Protein AF-A0A1E3P4N2-F1 (afdb_monomer_lite)

Radius of gyration: 19.54 Å; chains: 1; bounding box: 66×40×42 Å

Sequence (218 aa):
MSQTSSYTSDNARYEAYQFSDPFATASFVCCNKKLNKVCRPNCDHYPKVTSKEDVSFLFDANQAASIGFEPCEHCDPCNPNSQLDLPLIKITIESINYSIGFTNDANELKRRAFSVPSINTNNGHYDRQLTRNESEHIKLVELACRHIAAAAALSISKQSEESAQGGKKKRRGGVLGFKELASKSKLSPWHFHRVFKSVTGLTPKSYGDQCWKFIKDH

InterPro domains:
  IPR004026 Ada DNA repair, metal-binding [PF02805] (13-77)
  IPR009057 Homedomain-like superfamily [SSF46689] (177-207)
  IPR035451 Ada-like domain superfamily [G3DSA:3.40.10.10] (3-78)
  IPR035451 Ada-like domain superfamily [SSF57884] (6-78)

Foldseek 3Di:
DDDPPPPPDLVSLLVLLLLLQLLCLQAKWKQQQVVLAIAGSNDPPDDRDPDSVRIDIDRAPVVSVVVPRHYDPPQRSNDPVSRFPPVLLVVLLVVLCVVLVNDPPPVVLVVVVPDDDDDDDDDDDDPDDDDPVLVLLLVLLVSLSSQLLSQLRVQVVVVVVPPPDDDDDDPPQSGDDLCVSCVSSVHGSVVNQVSNCVRRVDGSRVSSNSSNVSSVVD

Secondary structure (DSSP, 8-state):
-----S--SHHHHHHHHHTT-GGGGGT-EEEETTTTEEE-TT--SSPPP--GGGEEEES-HHHHHHTTPEEPTTT-TT-GGGS--HHHHHHHHHHHHHHT---S-HHHHHHHTT-S------------PPPHHHHHHHHHHHHHHHHHHHHHHHHHHHHHHGGG---S---TT----HHHHHHHTTS-HHHHHHHHHHHHSS-HHHHHHHHHHHHHT-

Structure (mmCIF, N/CA/C/O backbone):
data_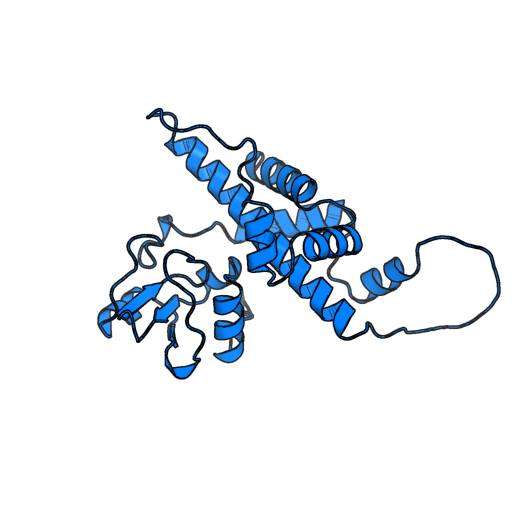AF-A0A1E3P4N2-F1
#
_entry.id   AF-A0A1E3P4N2-F1
#
loop_
_atom_site.group_PDB
_atom_site.id
_atom_site.type_symbol
_atom_site.label_atom_id
_atom_site.label_alt_id
_atom_site.label_comp_id
_atom_site.label_asym_id
_atom_site.label_entity_id
_atom_site.label_seq_id
_atom_site.pdbx_PDB_ins_code
_atom_site.Cartn_x
_atom_site.Cartn_y
_atom_site.Cartn_z
_atom_site.occupancy
_atom_site.B_iso_or_equiv
_atom_site.auth_seq_id
_atom_site.auth_comp_id
_atom_site.auth_asym_id
_atom_site.auth_atom_id
_atom_site.pdbx_PDB_model_num
ATOM 1 N N . MET A 1 1 ? -2.857 -24.873 3.276 1.00 27.66 1 MET A N 1
ATOM 2 C CA . MET A 1 1 ? -1.466 -25.232 3.614 1.00 27.66 1 MET A CA 1
ATOM 3 C C . MET A 1 1 ? -0.703 -23.957 3.943 1.00 27.66 1 MET A C 1
ATOM 5 O O . MET A 1 1 ? -0.526 -23.116 3.078 1.00 27.66 1 MET A O 1
ATOM 9 N N . SER A 1 2 ? -0.423 -23.796 5.237 1.00 32.22 2 SER A N 1
ATOM 10 C CA . SER A 1 2 ? 0.506 -22.883 5.922 1.00 32.22 2 SER A CA 1
ATOM 11 C C . SER A 1 2 ? 0.820 -21.525 5.274 1.00 32.22 2 SER A C 1
ATOM 13 O O . SER A 1 2 ? 1.879 -21.339 4.681 1.00 32.22 2 SER A O 1
ATOM 15 N N . GLN A 1 3 ? -0.058 -20.537 5.479 1.00 38.03 3 GLN A N 1
ATOM 16 C CA . GLN A 1 3 ? 0.327 -19.129 5.365 1.00 38.03 3 GLN A CA 1
ATOM 17 C C . GLN A 1 3 ? 1.220 -18.782 6.562 1.00 38.03 3 GLN A C 1
ATOM 19 O O . GLN A 1 3 ? 0.734 -18.516 7.659 1.00 38.03 3 GLN A O 1
ATOM 24 N N . THR A 1 4 ? 2.538 -18.804 6.386 1.00 39.12 4 THR A N 1
ATOM 25 C CA . THR A 1 4 ? 3.451 -18.156 7.332 1.00 39.12 4 THR A CA 1
ATOM 26 C C . THR A 1 4 ? 3.255 -16.645 7.203 1.00 39.12 4 THR A C 1
ATOM 28 O O . THR A 1 4 ? 3.910 -15.999 6.387 1.00 39.12 4 THR A O 1
ATOM 31 N N . SER A 1 5 ? 2.291 -16.083 7.938 1.00 57.38 5 SER A N 1
ATOM 32 C CA . SER A 1 5 ? 2.082 -14.633 7.980 1.00 57.38 5 SER A CA 1
ATOM 33 C C . SER A 1 5 ? 3.370 -13.972 8.473 1.00 57.38 5 SER A C 1
ATOM 35 O O . SER A 1 5 ? 3.842 -14.284 9.562 1.00 57.38 5 SER A O 1
ATOM 37 N N . SER A 1 6 ? 3.958 -13.061 7.692 1.00 74.00 6 SER A N 1
ATOM 38 C CA . SER A 1 6 ? 5.166 -12.309 8.079 1.00 74.00 6 SER A CA 1
ATOM 39 C C . SER A 1 6 ? 4.941 -11.374 9.283 1.00 74.00 6 SER A C 1
ATOM 41 O O . SER A 1 6 ? 5.875 -10.724 9.744 1.00 74.00 6 SER A O 1
ATOM 43 N N . TYR A 1 7 ? 3.714 -11.314 9.812 1.00 85.19 7 TYR A N 1
ATOM 44 C CA . TYR A 1 7 ? 3.272 -10.397 10.863 1.00 85.19 7 TYR A CA 1
ATOM 45 C C . TYR A 1 7 ? 2.965 -11.133 12.182 1.00 85.19 7 TYR A C 1
ATOM 47 O O . TYR A 1 7 ? 1.914 -10.942 12.803 1.00 85.19 7 TYR A O 1
ATOM 55 N N . THR A 1 8 ? 3.883 -12.003 12.614 1.00 84.69 8 THR A N 1
ATOM 56 C CA . THR A 1 8 ? 3.744 -12.816 13.840 1.00 84.69 8 THR A CA 1
ATOM 57 C C . THR A 1 8 ? 3.943 -12.031 15.136 1.00 84.69 8 THR A C 1
ATOM 59 O O . THR A 1 8 ? 3.418 -12.435 16.169 1.00 84.69 8 THR A O 1
ATOM 62 N N . SER A 1 9 ? 4.676 -10.914 15.098 1.00 89.56 9 SER A N 1
ATOM 63 C CA . SER A 1 9 ? 4.947 -10.064 16.265 1.00 89.56 9 SER A CA 1
ATOM 64 C C . SER A 1 9 ? 4.288 -8.694 16.144 1.00 89.56 9 SER A C 1
ATOM 66 O O . SER A 1 9 ? 4.141 -8.159 15.044 1.00 89.56 9 SER A O 1
ATOM 68 N N . ASP A 1 10 ? 3.980 -8.069 17.281 1.00 89.06 10 ASP A N 1
ATOM 69 C CA . ASP A 1 10 ? 3.448 -6.702 17.306 1.00 89.06 10 ASP A CA 1
ATOM 70 C C . ASP A 1 10 ? 4.421 -5.680 16.720 1.00 89.06 10 ASP A C 1
ATOM 72 O O . ASP A 1 10 ? 3.989 -4.695 16.130 1.00 89.06 10 ASP A O 1
ATOM 76 N N . ASN A 1 11 ? 5.734 -5.924 16.796 1.00 89.12 11 ASN A N 1
ATOM 77 C CA . ASN A 1 11 ? 6.705 -5.061 16.131 1.00 89.12 11 ASN A CA 1
ATOM 78 C C . ASN A 1 11 ? 6.586 -5.141 14.600 1.00 89.12 11 ASN A C 1
ATOM 80 O O . ASN A 1 11 ? 6.585 -4.103 13.945 1.00 89.12 11 ASN A O 1
ATOM 84 N N . ALA A 1 12 ? 6.428 -6.347 14.042 1.00 87.75 12 ALA A N 1
ATOM 85 C CA . ALA A 1 12 ? 6.215 -6.534 12.605 1.00 87.75 12 ALA A CA 1
ATOM 86 C C . ALA A 1 12 ? 4.872 -5.940 12.143 1.00 87.75 12 ALA A C 1
ATOM 88 O O . ALA A 1 12 ? 4.803 -5.301 11.094 1.00 87.75 12 ALA A O 1
ATOM 89 N N . ARG A 1 13 ? 3.809 -6.089 12.947 1.00 92.00 13 ARG A N 1
ATOM 90 C CA . ARG A 1 13 ? 2.500 -5.463 12.683 1.00 92.00 13 ARG A CA 1
ATOM 91 C C . ARG A 1 13 ? 2.580 -3.944 12.734 1.00 92.00 13 ARG A C 1
ATOM 93 O O . ARG A 1 13 ? 2.051 -3.273 11.853 1.00 92.00 13 ARG A O 1
ATOM 100 N N . TYR A 1 14 ? 3.284 -3.404 13.724 1.00 93.19 14 TYR A N 1
ATOM 101 C CA . TYR A 1 14 ? 3.506 -1.971 13.862 1.00 93.19 14 TYR A CA 1
ATOM 102 C C . TYR A 1 14 ? 4.279 -1.398 12.680 1.00 93.19 14 TYR A C 1
ATOM 104 O O . TYR A 1 14 ? 3.899 -0.361 12.143 1.00 93.19 14 TYR A O 1
ATOM 112 N N . GLU A 1 15 ? 5.331 -2.080 12.233 1.00 90.69 15 GLU A N 1
ATOM 113 C CA . GLU A 1 15 ? 6.073 -1.679 11.044 1.00 90.69 15 GLU A CA 1
ATOM 114 C C . GLU A 1 15 ? 5.172 -1.685 9.802 1.00 90.69 15 GLU A C 1
ATOM 116 O O . GLU A 1 15 ? 5.042 -0.658 9.137 1.00 90.69 15 GLU A O 1
ATOM 121 N N . ALA A 1 16 ? 4.461 -2.784 9.548 1.00 91.00 16 ALA A N 1
ATOM 122 C CA . ALA A 1 16 ? 3.538 -2.896 8.422 1.00 91.00 16 ALA A CA 1
ATOM 123 C C . ALA A 1 16 ? 2.427 -1.829 8.451 1.00 91.00 16 ALA A C 1
ATOM 125 O O . ALA A 1 16 ? 2.121 -1.224 7.423 1.00 91.00 16 ALA A O 1
ATOM 126 N N . TYR A 1 17 ? 1.876 -1.535 9.633 1.00 93.62 17 TYR A N 1
ATOM 127 C CA . TYR A 1 17 ? 0.921 -0.447 9.856 1.00 93.62 17 TYR A CA 1
ATOM 128 C C . TYR A 1 17 ? 1.512 0.924 9.509 1.00 93.62 17 TYR A C 1
ATOM 130 O O . TYR A 1 17 ? 0.865 1.717 8.824 1.00 93.62 17 TYR A O 1
ATOM 138 N N . GLN A 1 18 ? 2.747 1.195 9.937 1.00 92.62 18 GLN A N 1
ATOM 139 C CA . GLN A 1 18 ? 3.427 2.466 9.679 1.00 92.62 18 GLN A CA 1
ATOM 140 C C . GLN A 1 18 ? 3.832 2.667 8.218 1.00 92.62 18 GLN A C 1
ATOM 142 O O . GLN A 1 18 ? 4.113 3.791 7.805 1.00 92.62 18 GLN A O 1
ATOM 147 N N . PHE A 1 19 ? 3.905 1.587 7.450 1.00 90.19 19 PHE A N 1
ATOM 148 C CA . PHE A 1 19 ? 4.197 1.593 6.019 1.00 90.19 19 PHE A CA 1
ATOM 149 C C . PHE A 1 19 ? 2.944 1.383 5.150 1.00 90.19 19 PHE A C 1
ATOM 151 O O . PHE A 1 19 ? 3.043 1.292 3.922 1.00 90.19 19 PHE A O 1
ATOM 158 N N . SER A 1 20 ? 1.764 1.321 5.778 1.00 92.31 20 SER A N 1
ATOM 159 C CA . SER A 1 20 ? 0.474 1.049 5.138 1.00 92.31 20 SER A CA 1
ATOM 160 C C . SER A 1 20 ? 0.489 -0.198 4.242 1.00 92.31 20 SER A C 1
ATOM 162 O O . SER A 1 20 ? -0.155 -0.204 3.197 1.00 92.31 20 SER A O 1
ATOM 164 N N . ASP A 1 21 ? 1.230 -1.245 4.621 1.00 91.88 21 ASP A N 1
ATOM 165 C CA . ASP A 1 21 ? 1.469 -2.422 3.775 1.00 91.88 21 ASP A CA 1
ATOM 166 C C . ASP A 1 21 ? 0.143 -3.060 3.300 1.00 91.88 21 ASP A C 1
ATOM 168 O O . ASP A 1 21 ? -0.638 -3.540 4.130 1.00 91.88 21 ASP A O 1
ATOM 172 N N . PRO A 1 22 ? -0.133 -3.105 1.981 1.00 90.69 22 PRO A N 1
ATOM 173 C CA . PRO A 1 22 ? -1.360 -3.697 1.457 1.00 90.69 22 PRO A CA 1
ATOM 174 C C . PRO A 1 22 ? -1.528 -5.173 1.827 1.00 90.69 22 PRO A C 1
ATOM 176 O O . PRO A 1 22 ? -2.656 -5.634 1.992 1.00 90.69 22 PRO A O 1
ATOM 179 N N . PHE A 1 23 ? -0.433 -5.919 2.004 1.00 90.75 23 PHE A N 1
ATOM 180 C CA . PHE A 1 23 ? -0.495 -7.357 2.298 1.00 90.75 23 PHE A CA 1
ATOM 181 C C . PHE A 1 23 ? -0.880 -7.639 3.753 1.00 90.75 23 PHE A C 1
ATOM 183 O O . PHE A 1 23 ? -1.441 -8.690 4.059 1.00 90.75 23 PHE A O 1
ATOM 190 N N . ALA A 1 24 ? -0.665 -6.673 4.648 1.00 91.12 24 ALA A N 1
ATOM 191 C CA . ALA A 1 24 ? -1.063 -6.784 6.045 1.00 91.12 24 ALA A CA 1
ATOM 192 C C . ALA A 1 24 ? -2.589 -6.795 6.231 1.00 91.12 24 ALA A C 1
ATOM 194 O O . ALA A 1 24 ? -3.077 -7.283 7.249 1.00 91.12 24 ALA A O 1
ATOM 195 N N . THR A 1 25 ? -3.351 -6.310 5.243 1.00 88.94 25 THR A N 1
ATOM 196 C CA . THR A 1 25 ? -4.819 -6.202 5.313 1.00 88.94 25 THR A CA 1
ATOM 197 C C . THR A 1 25 ? -5.551 -7.526 5.476 1.00 88.94 25 THR A C 1
ATOM 199 O O . THR A 1 25 ? -6.639 -7.530 6.037 1.00 88.94 25 THR A O 1
ATOM 202 N N . ALA A 1 26 ? -4.951 -8.635 5.040 1.00 85.50 26 ALA A N 1
ATOM 203 C CA . ALA A 1 26 ? -5.503 -9.972 5.242 1.00 85.50 26 ALA A CA 1
ATOM 204 C C . ALA A 1 26 ? -5.041 -10.631 6.553 1.00 85.50 26 ALA A C 1
ATOM 206 O O . ALA A 1 26 ? -5.460 -11.742 6.854 1.00 85.50 26 ALA A O 1
ATOM 207 N N . SER A 1 27 ? -4.125 -10.000 7.296 1.00 90.06 27 SER A N 1
ATOM 208 C CA . SER A 1 27 ? -3.492 -10.605 8.474 1.00 90.06 27 SER A CA 1
ATOM 209 C C . SER A 1 27 ? -3.974 -10.023 9.798 1.00 90.06 27 SER A C 1
ATOM 211 O O . SER A 1 27 ? -4.038 -10.760 10.777 1.00 90.06 27 SER A O 1
ATOM 213 N N . PHE A 1 28 ? -4.248 -8.719 9.869 1.00 94.25 28 PHE A N 1
ATOM 214 C CA . PHE A 1 28 ? -4.681 -8.066 11.106 1.00 94.25 28 PHE A CA 1
ATOM 215 C C . PHE A 1 28 ? -5.366 -6.719 10.836 1.00 94.25 28 PHE A C 1
ATOM 217 O O . PHE A 1 28 ? -5.278 -6.160 9.742 1.00 94.25 28 PHE A O 1
ATOM 224 N N . VAL A 1 29 ? -5.998 -6.171 11.871 1.00 96.06 29 VAL A N 1
ATOM 225 C CA . VAL A 1 29 ? -6.557 -4.817 11.942 1.00 96.06 29 VAL A CA 1
ATOM 226 C C . VAL A 1 29 ? -5.832 -3.984 12.998 1.00 96.06 29 VAL A C 1
ATOM 228 O O . VAL A 1 29 ? -5.243 -4.517 13.940 1.00 96.06 29 VAL A O 1
ATOM 231 N N . CYS A 1 30 ? -5.871 -2.664 12.838 1.00 96.69 30 CYS A N 1
ATOM 232 C CA . CYS A 1 30 ? -5.214 -1.701 13.715 1.00 96.69 30 CYS A CA 1
ATOM 233 C C . CYS A 1 30 ? -6.252 -0.905 14.503 1.00 96.69 30 CYS A C 1
ATOM 235 O O . CYS A 1 30 ? -7.087 -0.219 13.912 1.00 96.69 30 CYS A O 1
ATOM 237 N N . CYS A 1 31 ? -6.151 -0.933 15.825 1.00 97.50 31 CYS A N 1
ATOM 238 C CA . CYS A 1 31 ? -7.015 -0.200 16.735 1.00 97.50 31 CYS A CA 1
ATOM 239 C C . CYS A 1 31 ? -6.278 1.034 17.262 1.00 97.50 31 CYS A C 1
ATOM 241 O O . CYS A 1 31 ? -5.283 0.917 17.976 1.00 97.50 31 CYS A O 1
ATOM 243 N N . ASN A 1 32 ? -6.753 2.222 16.901 1.00 96.88 32 ASN A N 1
ATOM 244 C CA . ASN A 1 32 ? -6.251 3.494 17.407 1.00 96.88 32 ASN A CA 1
ATOM 245 C C . ASN A 1 32 ? -6.973 3.834 18.716 1.00 96.88 32 ASN A C 1
ATOM 247 O O . ASN A 1 32 ? -8.159 4.164 18.697 1.00 96.88 32 ASN A O 1
ATOM 251 N N . LYS A 1 33 ? -6.249 3.794 19.840 1.00 96.56 33 LYS A N 1
ATOM 252 C CA . LYS A 1 33 ? -6.809 4.034 21.181 1.00 96.56 33 LYS A CA 1
ATOM 253 C C . LYS A 1 33 ? -7.255 5.479 21.396 1.00 96.56 33 LYS A C 1
ATOM 255 O O . LYS A 1 33 ? -8.206 5.715 22.128 1.00 96.56 33 LYS A O 1
ATOM 260 N N . LYS A 1 34 ? -6.607 6.442 20.736 1.00 95.50 34 LYS A N 1
ATOM 261 C CA . LYS A 1 34 ? -6.921 7.873 20.874 1.00 95.50 34 LYS A CA 1
ATOM 262 C C . LYS A 1 34 ? -8.189 8.273 20.132 1.00 95.50 34 LYS A C 1
ATOM 264 O O . LYS A 1 34 ? -8.953 9.086 20.630 1.00 95.50 34 LYS A O 1
ATOM 269 N N . LEU A 1 35 ? -8.392 7.720 18.938 1.00 95.00 35 LEU A N 1
ATOM 270 C CA . LEU A 1 35 ? -9.585 7.989 18.127 1.00 95.00 35 LEU A CA 1
ATOM 271 C C . LEU A 1 35 ? -10.721 6.997 18.390 1.00 95.00 35 LEU A C 1
ATOM 273 O O . LEU A 1 35 ? -11.802 7.167 17.839 1.00 95.00 35 LEU A O 1
ATOM 277 N N . ASN A 1 36 ? -10.464 5.953 19.179 1.00 96.56 36 ASN A N 1
ATOM 278 C CA . ASN A 1 36 ? -11.354 4.814 19.363 1.00 96.56 36 ASN A CA 1
ATOM 279 C C . ASN A 1 36 ? -11.836 4.199 18.031 1.00 96.56 36 ASN A C 1
ATOM 281 O O . ASN A 1 36 ? -13.002 3.850 17.870 1.00 96.56 36 ASN A O 1
ATOM 285 N N . LYS A 1 37 ? -10.932 4.083 17.047 1.00 97.19 37 LYS A N 1
ATOM 286 C CA . LYS A 1 37 ? -11.240 3.549 15.709 1.00 97.19 37 LYS A CA 1
ATOM 287 C C . LYS A 1 37 ? -10.479 2.263 15.423 1.00 97.19 37 LYS A C 1
ATOM 289 O O . LYS A 1 37 ? -9.276 2.202 15.672 1.00 97.19 37 LYS A O 1
ATOM 294 N N . VAL A 1 38 ? -11.141 1.287 14.805 1.00 97.50 38 VAL A N 1
ATOM 295 C CA . VAL A 1 38 ? -10.484 0.134 14.168 1.00 97.50 38 VAL A CA 1
ATOM 296 C C . VAL A 1 38 ? -10.418 0.338 12.655 1.00 97.50 38 VAL A C 1
ATOM 298 O O . VAL A 1 38 ? -11.389 0.741 12.017 1.00 97.50 38 VAL A O 1
ATOM 301 N N . CYS A 1 39 ? -9.241 0.113 12.076 1.00 95.88 39 CYS A N 1
ATOM 302 C CA . CYS A 1 39 ? -8.947 0.323 10.660 1.00 95.88 39 CYS A CA 1
ATOM 303 C C . CYS A 1 39 ? -8.161 -0.851 10.081 1.00 95.88 39 CYS A C 1
ATOM 305 O O . CYS A 1 39 ? -7.445 -1.554 10.793 1.00 95.88 39 CYS A O 1
ATOM 307 N N . ARG A 1 40 ? -8.190 -0.994 8.755 1.00 94.44 40 ARG A N 1
ATOM 308 C CA . ARG A 1 40 ? -7.210 -1.830 8.056 1.00 94.44 40 ARG A CA 1
ATOM 309 C C . ARG A 1 40 ? -5.805 -1.211 8.110 1.00 94.44 40 ARG A C 1
ATOM 311 O O . ARG A 1 40 ? -5.687 0.019 8.113 1.00 94.44 40 ARG A O 1
ATOM 318 N N . PRO A 1 41 ? -4.732 -2.020 8.070 1.00 92.56 41 PRO A N 1
ATOM 319 C CA . PRO A 1 41 ? -3.354 -1.530 8.120 1.00 92.56 41 PRO A CA 1
ATOM 320 C C . PRO A 1 41 ? -2.990 -0.563 6.992 1.00 92.56 41 PRO A C 1
ATOM 322 O O . PRO A 1 41 ? -2.219 0.363 7.224 1.00 92.56 41 PRO A O 1
ATOM 325 N N . ASN A 1 42 ? -3.576 -0.720 5.802 1.00 91.38 42 ASN A N 1
ATOM 326 C CA . ASN A 1 42 ? -3.344 0.154 4.649 1.00 91.38 42 ASN A CA 1
ATOM 327 C C . ASN A 1 42 ? -4.275 1.382 4.582 1.00 91.38 42 ASN A C 1
ATOM 329 O O . ASN A 1 42 ? -4.210 2.133 3.613 1.00 91.38 42 ASN A O 1
ATOM 333 N N . CYS A 1 43 ? -5.156 1.581 5.570 1.00 91.81 43 CYS A N 1
ATOM 334 C CA . CYS A 1 43 ? -6.044 2.739 5.613 1.00 91.81 43 CYS A CA 1
ATOM 335 C C . CYS A 1 43 ? -5.246 4.011 5.925 1.00 91.81 43 CYS A C 1
ATOM 337 O O . CYS A 1 43 ? -4.535 4.061 6.933 1.00 91.81 43 CYS A O 1
ATOM 339 N N . ASP A 1 44 ? -5.420 5.034 5.088 1.00 89.88 44 ASP A N 1
ATOM 340 C CA . ASP A 1 44 ? -4.771 6.344 5.219 1.00 89.88 44 ASP A CA 1
ATOM 341 C C . ASP A 1 44 ? -5.785 7.469 5.528 1.00 89.88 44 ASP A C 1
ATOM 343 O O . ASP A 1 44 ? -5.472 8.650 5.402 1.00 89.88 44 ASP A O 1
ATOM 347 N N . HIS A 1 45 ? -7.017 7.118 5.927 1.00 92.31 45 HIS A N 1
ATOM 348 C CA . HIS A 1 45 ? -8.063 8.094 6.259 1.00 92.31 45 HIS A CA 1
ATOM 349 C C . HIS A 1 45 ? -7.757 8.867 7.548 1.00 92.31 45 HIS A C 1
ATOM 351 O O . HIS A 1 45 ? -7.981 10.074 7.623 1.00 92.31 45 HIS A O 1
ATOM 357 N N . TYR A 1 46 ? -7.216 8.171 8.550 1.00 90.94 46 TYR A N 1
ATOM 358 C CA . TYR A 1 46 ? -6.757 8.769 9.799 1.00 90.94 46 TYR A CA 1
ATOM 359 C C . TYR A 1 46 ? -5.224 8.779 9.860 1.00 90.94 46 TYR A C 1
ATOM 361 O O . TYR A 1 46 ? -4.589 7.855 9.339 1.00 90.94 46 TYR A O 1
ATOM 369 N N . PRO A 1 47 ? -4.612 9.769 10.537 1.00 91.19 47 PRO A N 1
ATOM 370 C CA . PRO A 1 47 ? -3.172 9.785 10.761 1.00 91.19 47 PRO A CA 1
ATOM 371 C C . PRO A 1 47 ? -2.687 8.509 11.453 1.00 91.19 47 PRO A C 1
ATOM 373 O O . PRO A 1 47 ? -3.334 7.997 12.374 1.00 91.19 47 PRO A O 1
ATOM 376 N N . LYS A 1 48 ? -1.518 8.013 11.035 1.00 91.00 48 LYS A N 1
ATOM 377 C CA . LYS A 1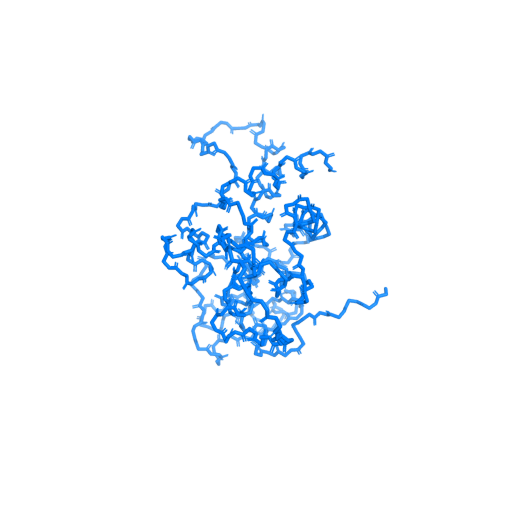 48 ? -0.888 6.872 11.697 1.00 91.00 48 LYS A CA 1
ATOM 378 C C . LYS A 1 48 ? -0.435 7.253 13.102 1.00 91.00 48 LYS A C 1
ATOM 380 O O . LYS A 1 48 ? 0.160 8.308 13.320 1.00 91.00 48 LYS A O 1
ATOM 385 N N . VAL A 1 49 ? -0.697 6.365 14.050 1.00 93.88 49 VAL A N 1
ATOM 386 C CA . VAL A 1 49 ? -0.267 6.509 15.437 1.00 93.88 49 VAL A CA 1
ATOM 387 C C . VAL A 1 49 ? 1.242 6.271 15.518 1.00 93.88 49 VAL A C 1
ATOM 389 O O . VAL A 1 49 ? 1.739 5.239 15.074 1.00 93.88 49 VAL A O 1
ATOM 392 N N . TH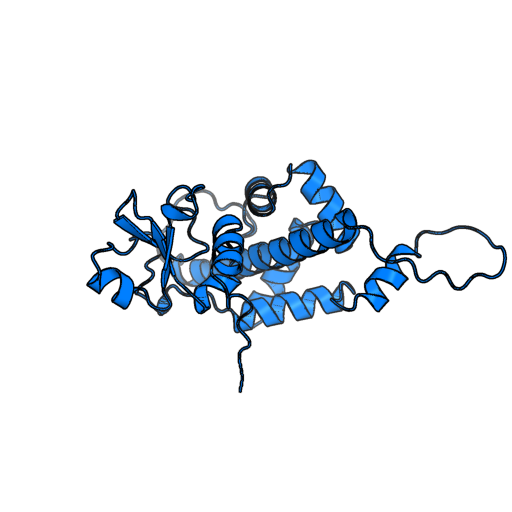R A 1 50 ? 1.981 7.228 16.080 1.00 92.31 50 THR A N 1
ATOM 393 C CA . THR A 1 50 ? 3.448 7.164 16.237 1.00 92.31 50 THR A CA 1
ATOM 394 C C . THR A 1 50 ? 3.902 6.531 17.552 1.00 92.31 50 THR A C 1
ATOM 396 O O . THR A 1 50 ? 5.045 6.087 17.649 1.00 92.31 50 THR A O 1
ATOM 399 N N . SER A 1 51 ? 3.030 6.485 18.560 1.00 93.81 51 SER A N 1
ATOM 400 C CA . SER A 1 51 ? 3.286 5.791 19.821 1.00 93.81 51 SER A CA 1
ATOM 401 C C . SER A 1 51 ? 2.798 4.348 19.732 1.00 93.81 51 SER A C 1
ATOM 403 O O . SER A 1 51 ? 1.629 4.101 19.439 1.00 93.81 51 SER A O 1
ATOM 405 N N . LYS A 1 52 ? 3.677 3.383 20.018 1.00 93.94 52 LYS A N 1
ATOM 406 C CA . LYS A 1 52 ? 3.311 1.956 20.027 1.00 93.94 52 LYS A CA 1
ATOM 407 C C . LYS A 1 52 ? 2.249 1.630 21.077 1.00 93.94 52 LYS A C 1
ATOM 409 O O . LYS A 1 52 ? 1.463 0.718 20.873 1.00 93.94 52 LYS A O 1
ATOM 414 N N . GLU A 1 53 ? 2.208 2.376 22.176 1.00 95.19 53 GLU A N 1
ATOM 415 C CA . GLU A 1 53 ? 1.266 2.149 23.278 1.00 95.19 53 GLU A CA 1
ATOM 416 C C . GLU A 1 53 ? -0.162 2.574 22.923 1.00 95.19 53 GLU A C 1
ATOM 418 O O . GLU A 1 53 ? -1.123 2.016 23.451 1.00 95.19 53 GLU A O 1
ATOM 423 N N . ASP A 1 54 ? -0.307 3.516 21.990 1.00 96.44 54 ASP A N 1
ATOM 424 C CA . ASP A 1 54 ? -1.587 4.079 21.549 1.00 96.44 54 ASP A CA 1
ATOM 425 C C . ASP A 1 54 ? -2.239 3.280 20.404 1.00 96.44 54 ASP A C 1
ATOM 427 O O . ASP A 1 54 ? -3.309 3.651 19.910 1.00 96.44 54 ASP A O 1
ATOM 431 N N . VAL A 1 55 ? -1.607 2.188 19.966 1.00 96.88 55 VAL A N 1
ATOM 432 C CA . VAL A 1 55 ? -2.125 1.288 18.933 1.00 96.88 55 VAL A CA 1
ATOM 433 C C . VAL A 1 55 ? -2.116 -0.154 19.430 1.00 96.88 55 VAL A C 1
ATOM 435 O O . VAL A 1 55 ? -1.183 -0.595 20.091 1.00 96.88 55 VAL A O 1
ATOM 438 N N . SER A 1 56 ? -3.173 -0.899 19.128 1.00 96.00 56 SER A N 1
ATOM 439 C CA . SER A 1 56 ? -3.220 -2.351 19.320 1.00 96.00 56 SER A CA 1
ATOM 440 C C . SER A 1 56 ? -3.577 -3.049 18.014 1.00 96.00 56 SER A C 1
ATOM 442 O O . SER A 1 56 ? -4.182 -2.453 17.121 1.00 96.00 56 SER A O 1
ATOM 444 N N . PHE A 1 57 ? -3.178 -4.313 17.889 1.00 96.69 57 PHE A N 1
ATOM 445 C CA . PHE A 1 57 ? -3.442 -5.123 16.705 1.00 96.69 57 PHE A CA 1
ATOM 446 C C . PHE A 1 57 ? -4.301 -6.323 17.079 1.00 96.69 57 PHE A C 1
ATOM 448 O O . PHE A 1 57 ? -4.007 -7.020 18.047 1.00 96.69 57 PHE A O 1
ATOM 455 N N . LEU A 1 58 ? -5.353 -6.556 16.302 1.00 95.50 58 LEU A N 1
ATOM 456 C CA . LEU A 1 58 ? -6.253 -7.699 16.452 1.00 95.50 58 LEU A CA 1
ATOM 457 C C . LEU A 1 58 ? -6.365 -8.429 15.117 1.00 95.50 58 LEU A C 1
ATOM 459 O O . LEU A 1 58 ? -6.056 -7.862 14.074 1.00 95.50 58 LEU A O 1
ATOM 463 N N . PHE A 1 59 ? -6.795 -9.686 15.132 1.00 93.00 59 PHE A N 1
ATOM 464 C CA . PHE A 1 59 ? -6.966 -10.454 13.895 1.00 93.00 59 PHE A CA 1
ATOM 465 C C . PHE A 1 59 ? -8.278 -10.126 13.177 1.00 93.00 59 PHE A C 1
ATOM 467 O O . PHE A 1 59 ? -8.344 -10.235 11.958 1.00 93.00 59 PHE A O 1
ATOM 474 N N . ASP A 1 60 ? -9.297 -9.697 13.925 1.00 92.44 60 ASP A N 1
ATOM 475 C CA . ASP A 1 60 ? -10.660 -9.529 13.427 1.00 92.44 60 ASP A CA 1
ATOM 476 C C . ASP A 1 60 ? -11.242 -8.162 13.829 1.00 92.44 60 ASP A C 1
ATOM 478 O O . ASP A 1 60 ? -11.119 -7.717 14.976 1.00 92.44 60 ASP A O 1
ATOM 482 N N . ALA A 1 61 ? -11.880 -7.484 12.872 1.00 93.56 61 ALA A N 1
ATOM 483 C CA . ALA A 1 61 ? -12.508 -6.180 13.078 1.00 93.56 61 ALA A CA 1
ATOM 484 C C . ALA A 1 61 ? -13.744 -6.245 13.990 1.00 93.56 61 ALA A C 1
ATOM 486 O O . ALA A 1 61 ? -13.981 -5.328 14.774 1.00 93.56 61 ALA A O 1
ATOM 487 N N . ASN A 1 62 ? -14.509 -7.335 13.933 1.00 93.44 62 ASN A N 1
ATOM 488 C CA . ASN A 1 62 ? -15.678 -7.557 14.779 1.00 93.44 62 ASN A CA 1
ATOM 489 C C . ASN A 1 62 ? -15.260 -7.770 16.232 1.00 93.44 62 ASN A C 1
ATOM 491 O O . ASN A 1 62 ? -15.898 -7.238 17.138 1.00 93.44 62 ASN A O 1
ATOM 495 N N . GLN A 1 63 ? -14.142 -8.469 16.461 1.00 95.31 63 GLN A N 1
ATOM 496 C CA . GLN A 1 63 ? -13.563 -8.581 17.800 1.00 95.31 63 GLN A CA 1
ATOM 497 C C . GLN A 1 63 ? -13.184 -7.201 18.353 1.00 95.31 63 GLN A C 1
ATOM 499 O O . GLN A 1 63 ? -13.483 -6.900 19.507 1.00 95.31 63 GLN A O 1
ATOM 504 N N . ALA A 1 64 ? -12.568 -6.343 17.534 1.00 95.69 64 ALA A N 1
ATOM 505 C CA . ALA A 1 64 ? -12.261 -4.971 17.933 1.00 95.69 64 ALA A CA 1
ATOM 506 C C . ALA A 1 64 ? -13.530 -4.180 18.296 1.00 95.69 64 ALA A C 1
ATOM 508 O O . ALA A 1 64 ? -13.544 -3.480 19.310 1.00 95.69 64 ALA A O 1
ATOM 509 N N . ALA A 1 65 ? -14.600 -4.345 17.513 1.00 94.75 65 ALA A N 1
ATOM 510 C CA . ALA A 1 65 ? -15.889 -3.716 17.775 1.00 94.75 65 ALA A CA 1
ATOM 511 C C . ALA A 1 65 ? -16.514 -4.174 19.099 1.00 94.75 65 ALA A C 1
ATOM 513 O O . ALA A 1 65 ? -16.978 -3.345 19.878 1.00 94.75 65 ALA A O 1
ATOM 514 N N . SER A 1 66 ? -16.447 -5.471 19.418 1.00 94.75 66 SER A N 1
ATOM 515 C CA . SER A 1 66 ? -16.927 -5.999 20.705 1.00 94.75 66 SER A CA 1
ATOM 516 C C . SER A 1 66 ? -16.165 -5.450 21.917 1.00 94.75 66 SER A C 1
ATOM 518 O O . SER A 1 66 ? -16.714 -5.411 23.013 1.00 94.75 66 SER A O 1
ATOM 520 N N . ILE A 1 67 ? -14.913 -5.016 21.734 1.00 94.69 67 ILE A N 1
ATOM 521 C CA . ILE A 1 67 ? -14.070 -4.428 22.791 1.00 94.69 67 ILE A CA 1
ATOM 522 C C . ILE 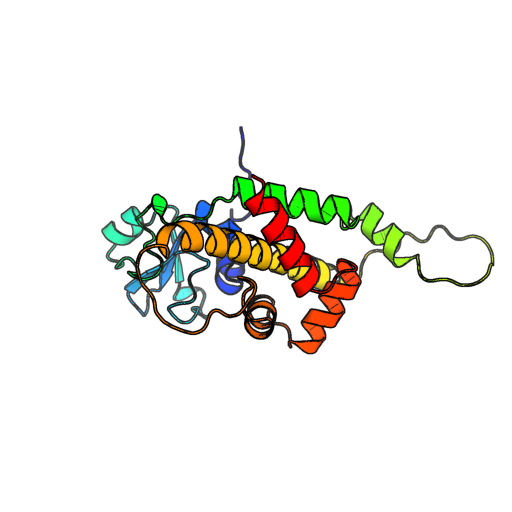A 1 67 ? -14.275 -2.897 22.888 1.00 94.69 67 ILE A C 1
ATOM 524 O O . ILE A 1 67 ? -13.716 -2.249 23.770 1.00 94.69 67 ILE A O 1
ATOM 528 N N . GLY A 1 68 ? -15.116 -2.313 22.025 1.00 95.44 68 GLY A N 1
ATOM 529 C CA . GLY A 1 68 ? -15.533 -0.909 22.092 1.00 95.44 68 GLY A CA 1
ATOM 530 C C . GLY A 1 68 ? -14.918 0.014 21.038 1.00 95.44 68 GLY A C 1
ATOM 531 O O . GLY A 1 68 ? -15.194 1.212 21.074 1.00 95.44 68 GLY A O 1
ATOM 532 N N . PHE A 1 69 ? -14.123 -0.506 20.095 1.00 97.31 69 PHE A N 1
ATOM 533 C CA . PHE A 1 69 ? -13.611 0.291 18.973 1.00 97.31 69 PHE A CA 1
ATOM 534 C C . PHE A 1 69 ? -14.667 0.465 17.883 1.00 97.31 69 PHE A C 1
ATOM 536 O O . PHE A 1 69 ? -15.303 -0.493 17.460 1.00 97.31 69 PHE A O 1
ATOM 543 N N . GLU A 1 70 ? -14.798 1.664 17.330 1.00 97.06 70 GLU A N 1
ATOM 544 C CA . GLU A 1 70 ? -15.723 1.899 16.223 1.00 97.06 70 GLU A CA 1
ATOM 545 C C . GLU A 1 70 ? -15.068 1.557 14.870 1.00 97.06 70 GLU A C 1
ATOM 547 O O . GLU A 1 70 ? -13.970 2.054 14.572 1.00 97.06 70 GLU A O 1
ATOM 552 N N . PRO A 1 71 ? -15.709 0.738 14.014 1.00 96.75 71 PRO A N 1
ATOM 553 C CA . PRO A 1 71 ? -15.223 0.474 12.665 1.00 96.75 71 PRO A CA 1
ATOM 554 C C . PRO A 1 71 ? -15.089 1.752 11.838 1.00 96.75 71 PRO A C 1
ATOM 556 O O . PRO A 1 71 ? -15.950 2.629 11.844 1.00 96.75 71 PRO A O 1
ATOM 559 N N . CYS A 1 72 ? -13.979 1.874 11.115 1.00 94.69 72 CYS A N 1
ATOM 560 C CA . CYS A 1 72 ? -13.769 2.990 10.205 1.00 94.69 72 CYS A CA 1
ATOM 561 C C . CYS A 1 72 ? -14.676 2.878 8.976 1.00 94.69 72 CYS A C 1
ATOM 563 O O . CYS A 1 72 ? -14.535 1.949 8.187 1.00 94.69 72 CYS A O 1
ATOM 565 N N . GLU A 1 73 ? -15.508 3.892 8.756 1.00 91.25 73 GLU A N 1
ATOM 566 C CA . GLU A 1 73 ? -16.437 3.976 7.619 1.00 91.25 73 GLU A CA 1
ATOM 567 C C . GLU A 1 73 ? -15.728 4.049 6.258 1.00 91.25 73 GLU A C 1
ATOM 569 O O . GLU A 1 73 ? -16.294 3.678 5.237 1.00 91.25 73 GLU A O 1
ATOM 574 N N . HIS A 1 74 ? -14.476 4.518 6.221 1.00 90.19 74 HIS A N 1
ATOM 575 C CA . HIS A 1 74 ? -13.735 4.669 4.969 1.00 90.19 74 HIS A CA 1
ATOM 576 C C . HIS A 1 74 ? -13.134 3.355 4.461 1.00 90.19 74 HIS A C 1
ATOM 578 O O . HIS A 1 74 ? -13.199 3.063 3.271 1.00 90.19 74 HIS A O 1
ATOM 584 N N . CYS A 1 75 ? -12.486 2.591 5.347 1.00 90.62 75 CYS A N 1
ATOM 585 C CA . CYS A 1 75 ? -11.857 1.322 4.963 1.00 90.62 75 CYS A CA 1
ATOM 586 C C . CYS A 1 75 ? -12.740 0.101 5.218 1.00 90.62 75 CYS A C 1
ATOM 588 O O . CYS A 1 75 ? -12.345 -0.990 4.811 1.00 90.62 75 CYS A O 1
ATOM 590 N N . ASP A 1 76 ? -13.875 0.306 5.895 1.00 92.12 76 ASP A N 1
ATOM 591 C CA . ASP A 1 76 ? -14.897 -0.682 6.232 1.00 92.12 76 ASP A CA 1
ATOM 592 C C . ASP A 1 76 ? -14.286 -2.043 6.611 1.00 92.12 76 ASP A C 1
ATOM 594 O O . ASP A 1 76 ? -14.381 -3.019 5.858 1.00 92.12 76 ASP A O 1
ATOM 598 N N . PRO A 1 77 ? -13.551 -2.104 7.741 1.00 92.75 77 PRO A N 1
ATOM 599 C CA . PRO A 1 77 ? -12.726 -3.260 8.078 1.00 92.75 77 PRO A CA 1
ATOM 600 C C . PRO A 1 77 ? -13.553 -4.514 8.393 1.00 92.75 77 PRO A C 1
ATOM 602 O O . PRO A 1 77 ? -12.998 -5.609 8.350 1.00 92.75 77 PRO A O 1
ATOM 605 N N . CYS A 1 78 ? -14.849 -4.368 8.689 1.00 91.25 78 CYS A N 1
ATOM 606 C CA . CYS A 1 78 ? -15.773 -5.474 8.947 1.00 91.25 78 CYS A CA 1
ATOM 607 C C . CYS A 1 78 ? -16.323 -6.109 7.661 1.00 91.25 78 CYS A C 1
ATOM 609 O O . CYS A 1 78 ? -16.817 -7.234 7.702 1.00 91.25 78 CYS A O 1
ATOM 611 N N . ASN A 1 79 ? -16.245 -5.418 6.524 1.00 88.31 79 ASN A N 1
ATOM 612 C CA . ASN A 1 79 ? -16.797 -5.895 5.265 1.00 88.31 79 ASN A CA 1
ATOM 613 C C . ASN A 1 79 ? -15.744 -6.661 4.448 1.00 88.31 79 ASN A C 1
ATOM 615 O O . ASN A 1 79 ? -14.767 -6.061 3.994 1.00 88.31 79 ASN A O 1
ATOM 619 N N . PRO A 1 80 ? -15.917 -7.970 4.201 1.00 78.38 80 PRO A N 1
ATOM 620 C CA . PRO A 1 80 ? -14.950 -8.748 3.429 1.00 78.38 80 PRO A CA 1
ATOM 621 C C . PRO A 1 80 ? -14.900 -8.332 1.951 1.00 78.38 80 PRO A C 1
ATOM 623 O O . PRO A 1 80 ? -13.849 -8.439 1.327 1.00 78.38 80 PRO A O 1
ATOM 626 N N . ASN A 1 81 ? -15.988 -7.791 1.391 1.00 77.69 81 ASN A N 1
ATOM 627 C CA . ASN A 1 81 ? -16.043 -7.404 -0.024 1.00 77.69 81 ASN A CA 1
ATOM 628 C C . ASN A 1 81 ? -15.196 -6.169 -0.340 1.00 77.69 81 ASN A C 1
ATOM 630 O O . ASN A 1 81 ? -14.852 -5.933 -1.492 1.00 77.69 81 ASN A O 1
ATOM 634 N N . SER A 1 82 ? -14.838 -5.374 0.670 1.00 74.12 82 SER A N 1
ATOM 635 C CA . SER A 1 82 ? -13.943 -4.233 0.484 1.00 74.12 82 SER A CA 1
ATOM 636 C C . SER A 1 82 ? -12.460 -4.642 0.492 1.00 74.12 82 SER A C 1
ATOM 638 O O . SER A 1 82 ? -11.592 -3.770 0.419 1.00 74.12 82 SER A O 1
ATOM 640 N N . GLN A 1 83 ? -12.144 -5.935 0.649 1.00 76.81 83 GLN A N 1
ATOM 641 C CA . GLN A 1 83 ? -10.775 -6.442 0.735 1.00 76.81 83 GLN A CA 1
ATOM 642 C C . GLN A 1 83 ? -10.087 -6.464 -0.638 1.00 76.81 83 GLN A C 1
ATOM 644 O O . GLN A 1 83 ? -10.698 -6.712 -1.671 1.00 76.81 83 GLN A O 1
ATOM 649 N N . LEU A 1 84 ? -8.777 -6.213 -0.637 1.00 83.00 84 LEU A N 1
ATOM 650 C CA . LEU A 1 84 ? -7.935 -6.361 -1.821 1.00 83.00 84 LEU A CA 1
ATOM 651 C C . LEU A 1 84 ? -7.811 -7.841 -2.220 1.00 83.00 84 LEU A C 1
ATOM 653 O O . LEU A 1 84 ? -7.616 -8.697 -1.355 1.00 83.00 84 LEU A O 1
ATOM 657 N N . ASP A 1 85 ? -7.811 -8.131 -3.521 1.00 90.44 85 ASP A N 1
ATOM 658 C CA . ASP A 1 85 ? -7.439 -9.451 -4.043 1.00 90.44 85 ASP A CA 1
ATOM 659 C C . ASP A 1 85 ? -5.917 -9.657 -3.912 1.00 90.44 85 ASP A C 1
ATOM 661 O O . ASP A 1 85 ? -5.129 -9.406 -4.827 1.00 90.44 85 ASP A O 1
ATOM 665 N N . LEU A 1 86 ? -5.477 -10.041 -2.710 1.00 89.12 86 LEU A N 1
ATOM 666 C CA . LEU A 1 86 ? -4.065 -10.289 -2.411 1.00 89.12 86 LEU A CA 1
ATOM 667 C C . LEU A 1 86 ? -3.450 -11.382 -3.298 1.00 89.12 86 LEU A C 1
ATOM 669 O O . LEU A 1 86 ? -2.309 -11.180 -3.720 1.00 89.12 86 LEU A O 1
ATOM 673 N N . PRO A 1 87 ? -4.125 -12.517 -3.582 1.00 90.62 87 PRO A N 1
ATOM 674 C CA . PRO A 1 87 ? -3.625 -13.503 -4.537 1.00 90.62 87 PRO A CA 1
ATOM 675 C C . PRO A 1 87 ? -3.293 -12.899 -5.904 1.00 90.62 87 PRO A C 1
ATOM 677 O O . PRO A 1 87 ? -2.169 -13.075 -6.380 1.00 90.62 87 PRO A O 1
ATOM 680 N N . LEU A 1 88 ? -4.212 -12.127 -6.493 1.00 91.75 88 LEU A N 1
ATOM 681 C CA . LEU A 1 88 ? -3.988 -11.480 -7.785 1.00 91.75 88 LEU A CA 1
ATOM 682 C C . LEU A 1 88 ? -2.844 -10.465 -7.719 1.00 91.75 88 LEU A C 1
ATOM 684 O O . LEU A 1 88 ? -1.961 -10.466 -8.579 1.00 91.75 88 LEU A O 1
ATOM 688 N N . ILE A 1 89 ? -2.799 -9.636 -6.671 1.00 91.31 89 ILE A N 1
ATOM 689 C CA . ILE A 1 89 ? -1.719 -8.657 -6.480 1.00 91.31 89 ILE A CA 1
ATOM 690 C C . ILE A 1 89 ? -0.363 -9.362 -6.343 1.00 91.31 89 ILE A C 1
ATOM 692 O O . ILE A 1 89 ? 0.625 -8.921 -6.932 1.00 91.31 89 ILE A O 1
ATOM 696 N N . LYS A 1 90 ? -0.297 -10.462 -5.587 1.00 90.56 90 LYS A N 1
ATOM 697 C CA . LYS A 1 90 ? 0.930 -11.242 -5.401 1.00 90.56 90 LYS A CA 1
ATOM 698 C C . LYS A 1 90 ? 1.427 -11.818 -6.726 1.00 90.56 90 LYS A C 1
ATOM 700 O O . LYS A 1 90 ? 2.581 -11.579 -7.073 1.00 90.56 90 LYS A O 1
ATOM 705 N N . ILE A 1 91 ? 0.557 -12.496 -7.475 1.00 92.00 91 ILE A N 1
ATOM 706 C CA . ILE A 1 91 ? 0.904 -13.082 -8.779 1.00 92.00 91 ILE A CA 1
ATOM 707 C C . ILE A 1 91 ? 1.324 -11.986 -9.768 1.00 92.00 91 ILE A C 1
ATOM 709 O O . ILE A 1 91 ? 2.305 -12.151 -10.489 1.00 92.00 91 ILE A O 1
ATOM 713 N N . THR A 1 92 ? 0.645 -10.836 -9.753 1.00 93.12 92 THR A N 1
ATOM 714 C CA . THR A 1 92 ? 1.003 -9.673 -10.579 1.00 93.12 92 THR A CA 1
ATOM 715 C C . THR A 1 92 ? 2.437 -9.220 -10.313 1.00 93.12 92 THR A C 1
ATOM 717 O O . THR A 1 92 ? 3.226 -9.055 -11.244 1.00 93.12 92 THR A O 1
ATOM 720 N N . ILE A 1 93 ? 2.788 -9.020 -9.038 1.00 91.25 93 ILE A N 1
ATOM 721 C CA . ILE A 1 93 ? 4.133 -8.586 -8.641 1.00 91.25 93 ILE A CA 1
ATOM 722 C C . ILE A 1 93 ? 5.153 -9.637 -9.050 1.00 91.25 93 ILE A C 1
ATOM 724 O O . ILE A 1 93 ? 6.141 -9.279 -9.677 1.00 91.25 93 ILE A O 1
ATOM 728 N N . GLU A 1 94 ? 4.915 -10.912 -8.737 1.00 89.88 94 GLU A N 1
ATOM 729 C CA . GLU A 1 94 ? 5.820 -12.016 -9.074 1.00 89.88 94 GLU A CA 1
ATOM 730 C C . GLU A 1 94 ? 6.058 -12.111 -10.586 1.00 89.88 94 GLU A C 1
ATOM 732 O O . GLU A 1 94 ? 7.208 -12.194 -11.016 1.00 89.88 94 GLU A O 1
ATOM 737 N N . SER A 1 95 ? 5.005 -12.003 -11.401 1.00 91.00 95 SER A N 1
ATOM 738 C CA . SER A 1 95 ? 5.110 -12.056 -12.861 1.00 91.00 95 SER A CA 1
ATOM 739 C C . SER A 1 95 ? 5.900 -10.883 -13.441 1.00 91.00 95 SER A C 1
ATOM 741 O O . SER A 1 95 ? 6.701 -11.078 -14.356 1.00 91.00 95 SER A O 1
ATOM 743 N N . ILE A 1 96 ? 5.677 -9.663 -12.948 1.00 92.00 96 ILE A N 1
ATOM 744 C CA . ILE A 1 96 ? 6.376 -8.469 -13.448 1.00 92.00 96 ILE A CA 1
ATOM 745 C C . ILE A 1 96 ? 7.826 -8.472 -12.983 1.00 92.00 96 ILE A C 1
ATOM 747 O O . ILE A 1 96 ? 8.735 -8.207 -13.760 1.00 92.00 96 ILE A O 1
ATOM 751 N N . ASN A 1 97 ? 8.048 -8.804 -11.717 1.00 89.56 97 ASN A N 1
ATOM 752 C CA . ASN A 1 97 ? 9.374 -8.941 -11.138 1.00 89.56 97 ASN A CA 1
ATOM 753 C C . ASN A 1 97 ? 10.199 -9.969 -11.920 1.00 89.56 97 ASN A C 1
ATOM 755 O O . ASN A 1 97 ? 11.320 -9.677 -12.327 1.00 89.56 97 ASN A O 1
ATOM 759 N N . TYR A 1 98 ? 9.607 -11.119 -12.242 1.00 87.69 98 TYR A N 1
ATOM 760 C CA . TYR A 1 98 ? 10.236 -12.113 -13.101 1.00 87.69 98 TYR A CA 1
ATOM 761 C C . TYR A 1 98 ? 10.544 -11.570 -14.508 1.00 87.69 98 TYR A C 1
ATOM 763 O O . TYR A 1 98 ? 11.663 -11.732 -14.993 1.00 87.69 98 TYR A O 1
ATOM 771 N N . SER A 1 99 ? 9.600 -10.877 -15.157 1.00 88.69 99 SER A N 1
ATOM 772 C CA . SER A 1 99 ? 9.768 -10.398 -16.540 1.00 88.69 99 SER A CA 1
ATOM 773 C C . SER A 1 99 ? 10.835 -9.308 -16.692 1.00 88.69 99 SER A C 1
ATOM 775 O O . SER A 1 99 ? 11.542 -9.269 -17.697 1.00 88.69 99 SER A O 1
ATOM 777 N N . ILE A 1 100 ? 10.996 -8.448 -15.685 1.00 86.56 100 ILE A N 1
ATOM 778 C CA . ILE A 1 100 ? 12.039 -7.406 -15.650 1.00 86.56 100 ILE A CA 1
ATOM 779 C C . ILE A 1 100 ? 13.346 -7.929 -15.050 1.00 86.56 100 ILE A C 1
ATOM 781 O O . ILE A 1 100 ? 14.291 -7.178 -14.809 1.00 86.56 100 ILE A O 1
ATOM 785 N N . GLY A 1 101 ? 13.372 -9.221 -14.741 1.00 81.06 101 GLY A N 1
ATOM 786 C CA . GLY A 1 101 ? 14.425 -9.884 -14.021 1.00 81.06 101 GLY A CA 1
ATOM 787 C C . GLY A 1 101 ? 14.396 -9.618 -12.524 1.00 81.06 101 GLY A C 1
ATOM 788 O O . GLY A 1 101 ? 14.924 -10.444 -11.816 1.00 81.06 101 GLY A O 1
ATOM 789 N N . PHE A 1 102 ? 13.888 -8.523 -11.961 1.00 77.25 102 PHE A N 1
ATOM 790 C CA . PHE A 1 102 ? 13.919 -8.248 -10.508 1.00 77.25 102 PHE A CA 1
ATOM 791 C C . PHE A 1 102 ? 13.485 -9.461 -9.639 1.00 77.25 102 PHE A C 1
ATOM 793 O O . PHE A 1 102 ? 12.302 -9.685 -9.451 1.00 77.25 102 PHE A O 1
ATOM 800 N N . THR A 1 103 ? 14.420 -10.268 -9.112 1.00 65.19 103 THR A N 1
ATOM 801 C CA . THR A 1 103 ? 14.108 -11.466 -8.309 1.00 65.19 103 THR A CA 1
ATOM 802 C C . THR A 1 103 ? 14.542 -11.267 -6.860 1.00 65.19 103 THR A C 1
ATOM 804 O O . THR A 1 103 ? 15.490 -10.535 -6.571 1.00 65.19 103 THR A O 1
ATOM 807 N N . ASN A 1 104 ? 13.860 -11.964 -5.949 1.00 54.44 104 ASN A N 1
ATOM 808 C CA . ASN A 1 104 ? 14.176 -11.994 -4.519 1.00 54.44 104 ASN A CA 1
ATOM 809 C C . ASN A 1 104 ? 15.384 -12.898 -4.194 1.00 54.44 104 ASN A C 1
ATOM 811 O O . ASN A 1 104 ? 15.686 -13.112 -3.019 1.00 54.44 104 ASN A O 1
ATOM 815 N N . ASP A 1 105 ? 16.066 -13.469 -5.196 1.00 56.38 105 ASP A N 1
ATOM 816 C CA . ASP A 1 105 ? 17.280 -14.236 -4.939 1.00 56.38 105 ASP A CA 1
ATOM 817 C C . ASP A 1 105 ? 18.410 -13.255 -4.609 1.00 56.38 105 ASP A C 1
ATOM 819 O O . ASP A 1 105 ? 18.957 -12.569 -5.477 1.00 56.38 105 ASP A O 1
ATOM 823 N N . ALA A 1 106 ? 18.778 -13.193 -3.328 1.00 50.91 106 ALA A N 1
ATOM 824 C CA . ALA A 1 106 ? 19.914 -12.413 -2.853 1.00 50.91 106 ALA A CA 1
ATOM 825 C C . ALA A 1 106 ? 21.206 -12.747 -3.627 1.00 50.91 106 ALA A C 1
ATOM 827 O O . ALA A 1 106 ? 22.052 -11.870 -3.803 1.00 50.91 106 ALA A O 1
ATOM 828 N N . ASN A 1 107 ? 21.348 -13.976 -4.147 1.00 46.62 107 ASN A N 1
ATOM 829 C CA . ASN A 1 107 ? 22.473 -14.357 -5.001 1.00 46.62 107 ASN A CA 1
ATOM 830 C C . ASN A 1 107 ? 22.384 -13.738 -6.405 1.00 46.62 107 ASN A C 1
ATOM 832 O O . ASN A 1 107 ? 23.412 -13.437 -7.008 1.00 46.62 107 ASN A O 1
ATOM 836 N N . GLU A 1 108 ? 21.185 -13.501 -6.938 1.00 53.06 108 GLU A N 1
ATOM 837 C CA . GLU A 1 108 ? 20.984 -12.867 -8.243 1.00 53.06 108 GLU A CA 1
ATOM 838 C C . GLU A 1 108 ? 21.068 -11.333 -8.179 1.00 53.06 108 GLU A C 1
ATOM 840 O O . GLU A 1 108 ? 21.676 -10.714 -9.054 1.00 53.06 108 GLU A O 1
ATOM 845 N N . LEU A 1 109 ? 20.582 -10.718 -7.097 1.00 48.31 109 LEU A N 1
ATOM 846 C CA . LEU A 1 109 ? 20.789 -9.293 -6.805 1.00 48.31 109 LEU A CA 1
ATOM 847 C C . LEU A 1 109 ? 22.280 -8.964 -6.623 1.00 48.31 109 LEU A C 1
ATOM 849 O O . LEU A 1 109 ? 22.761 -7.977 -7.184 1.00 48.31 109 LEU A O 1
ATOM 853 N N . LYS A 1 110 ? 23.037 -9.836 -5.933 1.00 45.66 110 LYS A N 1
ATOM 854 C CA . LYS A 1 110 ? 24.507 -9.767 -5.876 1.00 45.66 110 LYS A CA 1
ATOM 855 C C . LYS A 1 110 ? 25.122 -9.838 -7.276 1.00 45.66 110 LYS A C 1
ATOM 857 O O . LYS A 1 110 ? 25.946 -8.992 -7.589 1.00 45.66 110 LYS A O 1
ATOM 862 N N . ARG A 1 111 ? 24.693 -10.773 -8.141 1.00 45.50 111 ARG A N 1
ATOM 863 C CA . ARG A 1 111 ? 25.186 -10.901 -9.533 1.00 45.50 111 ARG A CA 1
ATOM 864 C C . ARG A 1 111 ? 24.936 -9.647 -10.385 1.00 45.50 111 ARG A C 1
ATOM 866 O O . ARG A 1 111 ? 25.791 -9.287 -11.187 1.00 45.50 111 ARG A O 1
ATOM 873 N N . ARG A 1 112 ? 23.810 -8.954 -10.198 1.00 43.97 112 ARG A N 1
ATOM 874 C CA . ARG A 1 112 ? 23.445 -7.746 -10.971 1.00 43.97 112 ARG A CA 1
ATOM 875 C C . ARG A 1 112 ? 24.121 -6.466 -10.507 1.00 43.97 112 ARG A C 1
ATOM 877 O O . ARG A 1 112 ? 24.369 -5.585 -11.325 1.00 43.97 112 ARG A O 1
ATOM 884 N N . ALA A 1 113 ? 24.487 -6.379 -9.228 1.00 43.22 113 ALA A N 1
ATOM 885 C CA . ALA A 1 113 ? 25.317 -5.286 -8.720 1.00 43.22 113 ALA A CA 1
ATOM 886 C C . ALA A 1 113 ? 26.718 -5.239 -9.379 1.00 43.22 113 ALA A C 1
ATOM 888 O O . ALA A 1 113 ? 27.406 -4.226 -9.269 1.00 43.22 113 ALA A O 1
ATOM 889 N N . PHE A 1 114 ? 27.121 -6.301 -10.094 1.00 41.19 114 PHE A N 1
ATOM 890 C CA . PHE A 1 114 ? 28.374 -6.394 -10.854 1.00 41.19 114 PHE A CA 1
ATOM 891 C C . PHE A 1 114 ? 28.251 -6.083 -12.357 1.00 41.19 114 PHE A C 1
ATOM 893 O O . PHE A 1 114 ? 29.256 -6.151 -13.061 1.00 41.19 114 PHE A O 1
ATOM 900 N N . SER A 1 115 ? 27.074 -5.716 -12.879 1.00 30.30 115 SER A N 1
ATOM 901 C CA . SER A 1 115 ? 26.905 -5.437 -14.314 1.00 30.30 115 SER A CA 1
ATOM 902 C C . SER A 1 115 ? 26.607 -3.963 -14.617 1.00 30.30 115 SER A C 1
ATOM 904 O O . SER A 1 115 ? 25.467 -3.598 -14.895 1.00 30.30 115 SER A O 1
ATOM 906 N N . VAL A 1 116 ? 27.661 -3.134 -14.621 1.00 25.86 116 VAL A N 1
ATOM 907 C CA . VAL A 1 116 ? 27.843 -1.951 -15.498 1.00 25.86 116 VAL A CA 1
ATOM 908 C C . VAL A 1 116 ? 29.319 -1.975 -15.970 1.00 25.86 116 VAL A C 1
ATOM 910 O O . VAL A 1 116 ? 30.171 -2.403 -15.191 1.00 25.86 116 VAL A O 1
ATOM 913 N N . PRO A 1 117 ? 29.657 -1.631 -17.233 1.00 32.91 117 PRO A N 1
ATOM 914 C CA . PRO A 1 117 ? 30.835 -2.188 -17.906 1.00 32.91 117 PRO A CA 1
ATOM 915 C C . PRO A 1 117 ? 32.132 -1.400 -17.657 1.00 32.91 117 PRO A C 1
ATOM 917 O O . PRO A 1 117 ? 32.124 -0.180 -17.791 1.00 32.91 117 PRO A O 1
ATOM 920 N N . SER A 1 118 ? 33.254 -2.095 -17.406 1.00 27.09 118 SER A N 1
ATOM 921 C CA . SER A 1 118 ? 34.514 -1.903 -18.158 1.00 27.09 118 SER A CA 1
ATOM 922 C C . SER A 1 118 ? 35.649 -2.862 -17.755 1.00 27.09 118 SER A C 1
ATOM 924 O O . SER A 1 118 ? 35.896 -3.088 -16.577 1.00 27.09 118 SER A O 1
ATOM 926 N N . ILE A 1 119 ? 36.324 -3.359 -18.799 1.00 26.98 119 ILE A N 1
ATOM 927 C CA . ILE A 1 119 ? 37.743 -3.735 -18.976 1.00 26.98 119 ILE A CA 1
ATOM 928 C C . ILE A 1 119 ? 38.468 -4.434 -17.804 1.00 26.98 119 ILE A C 1
ATOM 930 O O . ILE A 1 119 ? 38.887 -3.816 -16.836 1.00 26.98 119 ILE A O 1
ATOM 934 N N . ASN A 1 120 ? 38.672 -5.740 -18.020 1.00 32.56 120 ASN A N 1
ATOM 935 C CA . ASN A 1 120 ? 39.772 -6.631 -17.617 1.00 32.56 120 ASN A CA 1
ATOM 936 C C . ASN A 1 120 ? 40.724 -6.163 -16.490 1.00 32.56 120 ASN A C 1
ATOM 938 O O . ASN A 1 120 ? 41.486 -5.230 -16.696 1.00 32.56 120 ASN A O 1
ATOM 942 N N . THR A 1 121 ? 40.789 -6.915 -15.382 1.00 31.33 121 THR A N 1
ATOM 943 C CA . THR A 1 121 ? 41.924 -7.813 -15.065 1.00 31.33 121 THR A CA 1
ATOM 944 C C . THR A 1 121 ? 41.624 -8.673 -13.832 1.00 31.33 121 THR A C 1
ATOM 946 O O . THR A 1 121 ? 41.332 -8.146 -12.767 1.00 31.33 121 THR A O 1
ATOM 949 N N . ASN A 1 122 ? 41.760 -9.989 -14.021 1.00 35.16 122 ASN A N 1
ATOM 950 C CA . ASN A 1 122 ? 42.208 -11.038 -13.094 1.00 35.16 122 ASN A CA 1
ATOM 951 C C . ASN A 1 122 ? 41.649 -11.144 -11.659 1.00 35.16 122 ASN A C 1
ATOM 953 O O . ASN A 1 122 ? 41.908 -10.321 -10.793 1.00 35.16 122 ASN A O 1
ATOM 957 N N . ASN A 1 123 ? 41.066 -12.326 -11.419 1.00 42.06 123 ASN A N 1
ATOM 958 C CA . ASN A 1 123 ? 41.053 -13.112 -10.181 1.00 42.06 123 ASN A CA 1
ATOM 959 C C . ASN A 1 123 ? 40.668 -12.416 -8.866 1.00 42.06 123 ASN A C 1
ATOM 961 O O . ASN A 1 123 ? 41.488 -11.808 -8.188 1.00 42.06 123 ASN A O 1
ATOM 965 N N . GLY A 1 124 ? 39.458 -12.727 -8.400 1.00 30.75 124 GLY A N 1
ATOM 966 C CA . GLY A 1 124 ? 39.108 -12.650 -6.987 1.00 30.75 124 GLY A CA 1
ATOM 967 C C . GLY A 1 124 ? 37.660 -13.061 -6.753 1.00 30.75 124 GLY A C 1
ATOM 968 O O . GLY A 1 124 ? 36.734 -12.435 -7.260 1.00 30.75 124 GLY A O 1
ATOM 969 N N . HIS A 1 125 ? 37.455 -14.138 -6.002 1.00 36.88 125 HIS A N 1
ATOM 970 C CA . HIS A 1 125 ? 36.148 -14.538 -5.489 1.00 36.88 125 HIS A CA 1
ATOM 971 C C . HIS A 1 125 ? 35.747 -13.531 -4.393 1.00 36.88 125 HIS A C 1
ATOM 973 O O . HIS A 1 125 ? 36.165 -13.661 -3.245 1.00 36.88 125 HIS A O 1
ATOM 979 N N . TYR A 1 126 ? 34.981 -12.496 -4.744 1.00 30.94 126 TYR A N 1
ATOM 980 C CA . TYR A 1 126 ? 34.466 -11.515 -3.784 1.00 30.94 126 TYR A CA 1
ATOM 981 C C . TYR A 1 126 ? 32.998 -11.823 -3.468 1.00 30.94 126 TYR A C 1
ATOM 983 O O . TYR A 1 126 ? 32.095 -11.381 -4.178 1.00 30.94 126 TYR A O 1
ATOM 991 N N . ASP A 1 127 ? 32.740 -12.568 -2.388 1.00 37.22 127 ASP A N 1
ATOM 992 C CA . ASP A 1 127 ? 31.401 -12.624 -1.787 1.00 37.22 127 ASP A CA 1
ATOM 993 C C . ASP A 1 127 ? 31.128 -11.291 -1.077 1.00 37.22 127 ASP A C 1
ATOM 995 O O . ASP A 1 127 ? 31.443 -11.087 0.096 1.00 37.22 127 ASP A O 1
ATOM 999 N N . ARG A 1 128 ? 30.613 -10.318 -1.832 1.00 46.69 128 ARG A N 1
ATOM 1000 C CA . ARG A 1 128 ? 30.261 -9.001 -1.303 1.00 46.69 128 ARG A CA 1
ATOM 1001 C C . ARG A 1 128 ? 28.895 -9.104 -0.621 1.00 46.69 128 ARG A C 1
ATOM 1003 O O . ARG A 1 128 ? 27.859 -9.162 -1.282 1.00 46.69 128 ARG A O 1
ATOM 1010 N N . GLN A 1 129 ? 28.885 -9.153 0.711 1.00 54.41 129 GLN A N 1
ATOM 1011 C CA . GLN A 1 129 ? 27.669 -8.939 1.499 1.00 54.41 129 GLN A CA 1
ATOM 1012 C C . GLN A 1 129 ? 27.068 -7.566 1.147 1.00 54.41 129 GLN A C 1
ATOM 1014 O O . GLN A 1 129 ? 27.797 -6.576 1.065 1.00 54.41 129 GLN A O 1
ATOM 1019 N N . LEU A 1 130 ? 25.749 -7.513 0.920 1.00 58.94 130 LEU A N 1
ATOM 1020 C CA . LEU A 1 130 ? 25.032 -6.257 0.677 1.00 58.94 130 LEU A CA 1
ATOM 1021 C C . LEU A 1 130 ? 25.219 -5.328 1.876 1.00 58.94 130 LEU A C 1
ATOM 1023 O O . LEU A 1 130 ? 25.132 -5.754 3.030 1.00 58.94 130 LEU A O 1
ATOM 1027 N N . THR A 1 131 ? 25.434 -4.044 1.613 1.00 66.62 131 THR A N 1
ATOM 1028 C CA . THR A 1 131 ? 25.440 -3.049 2.682 1.00 66.62 131 THR A CA 1
ATOM 1029 C C . THR A 1 131 ? 24.046 -2.951 3.309 1.00 66.62 131 THR A C 1
ATOM 1031 O O . THR A 1 131 ? 23.023 -3.171 2.652 1.00 66.62 131 THR A O 1
ATOM 1034 N N . ARG A 1 132 ? 23.976 -2.559 4.588 1.00 65.25 132 ARG A N 1
ATOM 1035 C CA . ARG A 1 132 ? 22.699 -2.328 5.286 1.00 65.25 132 ARG A CA 1
ATOM 1036 C C . ARG A 1 132 ? 21.771 -1.407 4.480 1.00 65.25 132 ARG A C 1
ATOM 1038 O O . ARG A 1 132 ? 20.592 -1.703 4.340 1.00 65.25 132 ARG A O 1
ATOM 1045 N N . ASN A 1 133 ? 22.314 -0.355 3.872 1.00 72.12 133 ASN A N 1
ATOM 1046 C CA . ASN A 1 133 ? 21.537 0.604 3.084 1.00 72.12 133 ASN A CA 1
ATOM 1047 C C . ASN A 1 133 ? 20.975 0.000 1.788 1.00 72.12 133 ASN A C 1
ATOM 1049 O O . ASN A 1 133 ? 19.849 0.314 1.413 1.00 72.12 133 ASN A O 1
ATOM 1053 N N . GLU A 1 134 ? 21.717 -0.885 1.119 1.00 73.75 134 GLU A N 1
ATOM 1054 C CA . GLU A 1 134 ? 21.221 -1.595 -0.068 1.00 73.75 134 GLU A CA 1
ATOM 1055 C C . GLU A 1 134 ? 20.082 -2.552 0.292 1.00 73.75 134 GLU A C 1
ATOM 1057 O O . GLU A 1 134 ? 19.063 -2.566 -0.395 1.00 73.75 134 GLU A O 1
ATOM 1062 N N . SER A 1 135 ? 20.202 -3.285 1.406 1.00 74.12 135 SER A N 1
ATOM 1063 C CA . SER A 1 135 ? 19.122 -4.166 1.870 1.00 74.12 135 SER A CA 1
ATOM 1064 C C . SER A 1 135 ? 17.843 -3.400 2.230 1.00 74.12 135 SER A C 1
ATOM 1066 O O . SER A 1 135 ? 16.746 -3.841 1.895 1.00 74.12 135 SER A O 1
ATOM 1068 N N . GLU A 1 136 ? 17.967 -2.223 2.849 1.00 78.19 136 GLU A N 1
ATOM 1069 C CA . GLU A 1 136 ? 16.819 -1.376 3.186 1.00 78.19 136 GLU A CA 1
ATOM 1070 C C . GLU A 1 136 ? 16.170 -0.786 1.927 1.00 78.19 136 GLU A C 1
ATOM 1072 O O . GLU A 1 136 ? 14.948 -0.795 1.795 1.00 78.19 136 GLU A O 1
ATOM 1077 N N . HIS A 1 137 ? 16.967 -0.345 0.949 1.00 84.88 137 HIS A N 1
ATOM 1078 C CA . HIS A 1 137 ? 16.447 0.107 -0.341 1.00 84.88 137 HIS A CA 1
ATOM 1079 C C . HIS A 1 137 ? 15.664 -0.984 -1.078 1.00 84.88 137 HIS A C 1
ATOM 1081 O O . HIS A 1 137 ? 14.608 -0.686 -1.634 1.00 84.88 137 HIS A O 1
ATOM 1087 N N . ILE A 1 138 ? 16.139 -2.232 -1.056 1.00 84.12 138 ILE A N 1
ATOM 1088 C CA . ILE A 1 138 ? 15.426 -3.359 -1.671 1.00 84.12 138 ILE A CA 1
ATOM 1089 C C . ILE A 1 138 ? 14.066 -3.559 -0.994 1.00 84.12 138 ILE A C 1
ATOM 1091 O O . ILE A 1 138 ? 13.050 -3.550 -1.685 1.00 84.12 138 ILE A O 1
ATOM 1095 N N . LYS A 1 139 ? 14.013 -3.618 0.344 1.00 84.31 139 LYS A N 1
ATOM 1096 C CA . LYS A 1 139 ? 12.747 -3.753 1.091 1.00 84.31 139 LYS A CA 1
ATOM 1097 C C . LYS A 1 139 ? 11.761 -2.620 0.790 1.00 84.31 139 LYS A C 1
ATOM 1099 O O . LYS A 1 139 ? 10.568 -2.857 0.614 1.00 84.31 139 LYS A O 1
ATOM 1104 N N . LEU A 1 140 ? 12.246 -1.377 0.709 1.00 87.56 140 LEU A N 1
ATOM 1105 C CA . LEU A 1 140 ? 11.406 -0.218 0.389 1.00 87.56 140 LEU A CA 1
ATOM 1106 C C . LEU A 1 140 ? 10.856 -0.269 -1.041 1.00 87.56 140 LEU A C 1
ATOM 1108 O O . LEU A 1 140 ? 9.741 0.203 -1.282 1.00 87.56 140 LEU A O 1
ATOM 1112 N N . VAL A 1 141 ? 11.616 -0.840 -1.977 1.00 89.25 141 VAL A N 1
ATOM 1113 C CA . VAL A 1 141 ? 11.171 -1.067 -3.356 1.00 89.25 141 VAL A CA 1
ATOM 1114 C C . VAL A 1 141 ? 10.167 -2.212 -3.430 1.00 89.25 141 VAL A C 1
ATOM 1116 O O . VAL A 1 141 ? 9.135 -2.043 -4.071 1.00 89.25 141 VAL A O 1
ATOM 1119 N N . GLU A 1 142 ? 10.387 -3.322 -2.726 1.00 88.12 142 GLU A N 1
ATOM 1120 C CA . GLU A 1 142 ? 9.404 -4.410 -2.625 1.00 88.12 142 GLU A CA 1
ATOM 1121 C C . GLU A 1 142 ? 8.063 -3.909 -2.076 1.00 88.12 142 GLU A C 1
ATOM 1123 O O . GLU A 1 142 ? 7.005 -4.182 -2.647 1.00 88.12 142 GLU A O 1
ATOM 1128 N N . LEU A 1 143 ? 8.102 -3.118 -0.999 1.00 89.25 143 LEU A N 1
ATOM 1129 C CA . LEU A 1 143 ? 6.921 -2.468 -0.439 1.00 89.25 143 LEU A CA 1
ATOM 1130 C C . LEU A 1 143 ? 6.248 -1.541 -1.465 1.00 89.25 143 LEU A C 1
ATOM 1132 O O . LEU A 1 143 ? 5.023 -1.534 -1.589 1.00 89.25 143 LEU A O 1
ATOM 1136 N N . ALA A 1 144 ? 7.030 -0.773 -2.227 1.00 92.19 144 ALA A N 1
ATOM 1137 C CA . ALA A 1 144 ? 6.493 0.090 -3.272 1.00 92.19 144 ALA A CA 1
ATOM 1138 C C . ALA A 1 144 ? 5.810 -0.707 -4.394 1.00 92.19 144 ALA A C 1
ATOM 1140 O O . ALA A 1 144 ? 4.741 -0.300 -4.845 1.00 92.19 144 ALA A O 1
ATOM 1141 N N . CYS A 1 145 ? 6.361 -1.855 -4.805 1.00 92.50 145 CYS A N 1
ATOM 1142 C CA . CYS A 1 145 ? 5.717 -2.749 -5.770 1.00 92.50 145 CYS A CA 1
ATOM 1143 C C . CYS A 1 145 ? 4.342 -3.220 -5.270 1.00 92.50 145 CYS A C 1
ATOM 1145 O O . CYS A 1 145 ? 3.378 -3.190 -6.037 1.00 92.50 145 CYS A O 1
ATOM 1147 N N . ARG A 1 146 ? 4.214 -3.556 -3.975 1.00 92.56 146 ARG A N 1
ATOM 1148 C CA . ARG A 1 146 ? 2.918 -3.907 -3.354 1.00 92.56 146 ARG A CA 1
ATOM 1149 C C . ARG A 1 146 ? 1.910 -2.771 -3.451 1.00 92.56 146 ARG A C 1
ATOM 1151 O O . ARG A 1 146 ? 0.776 -2.995 -3.864 1.00 92.56 146 ARG A O 1
ATOM 1158 N N . HIS A 1 147 ? 2.322 -1.550 -3.114 1.00 93.56 147 HIS A N 1
ATOM 1159 C CA . HIS A 1 147 ? 1.463 -0.365 -3.216 1.00 93.56 147 HIS A CA 1
ATOM 1160 C C . HIS A 1 147 ? 1.035 -0.067 -4.652 1.00 93.56 147 HIS A C 1
ATOM 1162 O O . HIS A 1 147 ? -0.139 0.217 -4.890 1.00 93.56 147 HIS A O 1
ATOM 1168 N N . ILE A 1 148 ? 1.960 -0.152 -5.613 1.00 93.56 148 ILE A N 1
ATOM 1169 C CA . ILE A 1 148 ? 1.657 0.072 -7.031 1.00 93.56 148 ILE A CA 1
ATOM 1170 C C . ILE A 1 148 ? 0.633 -0.954 -7.531 1.00 93.56 148 ILE A C 1
ATOM 1172 O O . ILE A 1 148 ? -0.374 -0.568 -8.124 1.00 93.56 148 ILE A O 1
ATOM 1176 N N . ALA A 1 149 ? 0.868 -2.241 -7.275 1.00 93.31 149 ALA A N 1
ATOM 1177 C CA . ALA A 1 149 ? -0.008 -3.307 -7.743 1.00 93.31 149 ALA A CA 1
ATOM 1178 C C . ALA A 1 149 ? -1.389 -3.261 -7.062 1.00 93.31 149 ALA A C 1
ATOM 1180 O O . ALA A 1 149 ? -2.408 -3.396 -7.735 1.00 93.31 149 ALA A O 1
ATOM 1181 N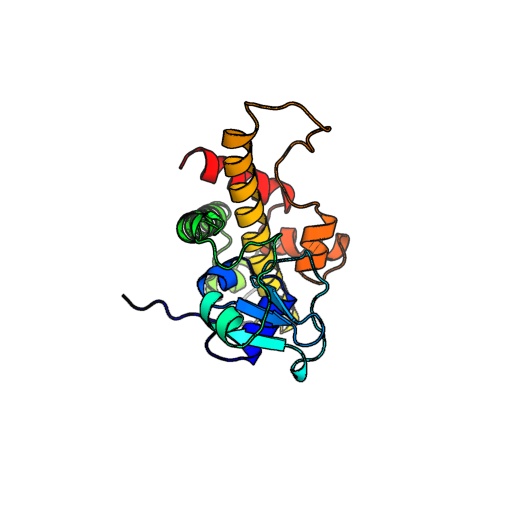 N . ALA A 1 150 ? -1.449 -2.956 -5.760 1.00 91.75 150 ALA A N 1
ATOM 1182 C CA . ALA A 1 150 ? -2.713 -2.749 -5.052 1.00 91.75 150 ALA A CA 1
ATOM 1183 C C . ALA A 1 150 ? -3.519 -1.566 -5.617 1.00 91.75 150 ALA A C 1
ATOM 1185 O O . ALA A 1 150 ? -4.734 -1.664 -5.783 1.00 91.75 150 ALA A O 1
ATOM 1186 N N . ALA A 1 151 ? -2.858 -0.453 -5.952 1.00 91.31 151 ALA A N 1
ATOM 1187 C CA . ALA A 1 151 ? -3.524 0.688 -6.578 1.00 91.31 151 ALA A CA 1
ATOM 1188 C C . ALA A 1 151 ? -4.053 0.354 -7.979 1.00 91.31 151 ALA A C 1
ATOM 1190 O O . ALA A 1 151 ? -5.175 0.736 -8.316 1.00 91.31 151 ALA A O 1
ATOM 1191 N N . ALA A 1 152 ? -3.277 -0.395 -8.768 1.00 91.88 152 ALA A N 1
ATOM 1192 C CA . ALA A 1 152 ? -3.706 -0.872 -10.076 1.00 91.88 152 ALA A CA 1
ATOM 1193 C C . ALA A 1 152 ? -4.967 -1.749 -9.965 1.00 91.88 152 ALA A C 1
ATOM 1195 O O . ALA A 1 152 ? -5.938 -1.475 -10.672 1.00 91.88 152 ALA A O 1
ATOM 1196 N N . ALA A 1 153 ? -5.001 -2.698 -9.021 1.00 91.06 153 ALA A N 1
ATOM 1197 C CA . ALA A 1 153 ? -6.172 -3.538 -8.754 1.00 91.06 153 ALA A CA 1
ATOM 1198 C C . ALA A 1 153 ? -7.415 -2.710 -8.395 1.00 91.06 153 ALA A C 1
ATOM 1200 O O . ALA A 1 153 ? -8.444 -2.807 -9.061 1.00 91.06 153 ALA A O 1
ATOM 1201 N N . LEU A 1 154 ? -7.295 -1.800 -7.420 1.00 87.94 154 LEU A N 1
ATOM 1202 C CA . LEU A 1 154 ? -8.396 -0.918 -7.012 1.00 87.94 154 LEU A CA 1
ATOM 1203 C C . LEU A 1 154 ? -8.920 -0.049 -8.161 1.00 87.94 154 LEU A C 1
ATOM 1205 O O . LEU A 1 154 ? -10.110 0.257 -8.225 1.00 87.94 154 LEU A O 1
ATOM 1209 N N . SER A 1 155 ? -8.034 0.385 -9.059 1.00 87.75 155 SER A N 1
ATOM 1210 C CA . SER A 1 155 ? -8.427 1.209 -10.200 1.00 87.75 155 SER A CA 1
ATOM 1211 C C . SER A 1 155 ? -9.282 0.454 -11.221 1.00 87.75 155 SER A C 1
ATOM 1213 O O . SER A 1 155 ? -10.094 1.084 -11.895 1.00 87.75 155 SER A O 1
ATOM 1215 N N . ILE A 1 156 ? -9.120 -0.869 -11.323 1.00 86.75 156 ILE A N 1
ATOM 1216 C CA . ILE A 1 156 ? -9.890 -1.730 -12.227 1.00 86.75 156 ILE A CA 1
ATOM 1217 C C . ILE A 1 156 ? -11.259 -2.033 -11.614 1.00 86.75 156 ILE A C 1
ATOM 1219 O O . ILE A 1 156 ? -12.267 -1.801 -12.276 1.00 86.75 156 ILE A O 1
ATOM 1223 N N . SER A 1 157 ? -11.316 -2.399 -10.328 1.00 83.31 157 SER A N 1
ATOM 1224 C CA . SER A 1 157 ? -12.586 -2.628 -9.615 1.00 83.31 157 SER A CA 1
ATOM 1225 C C . SER A 1 157 ? -13.508 -1.399 -9.635 1.00 83.31 157 SER A C 1
ATOM 1227 O O . SER A 1 157 ? -14.717 -1.519 -9.808 1.00 83.31 157 SER A O 1
ATOM 1229 N N . LYS A 1 158 ? -12.951 -0.183 -9.544 1.00 76.81 158 LYS A N 1
ATOM 1230 C CA . LYS A 1 158 ? -13.746 1.057 -9.642 1.00 76.81 158 LYS A CA 1
ATOM 1231 C C . LYS A 1 158 ? -14.236 1.361 -11.061 1.00 76.81 158 LYS A C 1
ATOM 1233 O O . LYS A 1 158 ? -15.287 1.975 -11.223 1.00 76.81 158 LYS A O 1
ATOM 1238 N N . GLN A 1 159 ? -13.510 0.937 -12.103 1.00 68.25 159 GLN A N 1
ATOM 1239 C CA . GLN A 1 159 ? -13.948 1.141 -13.492 1.00 68.25 159 GLN A CA 1
ATOM 1240 C C . GLN A 1 159 ? -15.210 0.342 -13.830 1.00 68.25 159 GLN A C 1
ATOM 1242 O O . GLN A 1 159 ? -16.017 0.829 -14.622 1.00 68.25 159 GLN A O 1
ATOM 1247 N N . SER A 1 160 ? -15.405 -0.834 -13.225 1.00 62.28 160 SER A N 1
ATOM 1248 C CA . SER A 1 160 ? -16.643 -1.606 -13.385 1.00 62.28 160 SER A CA 1
ATOM 1249 C C . SER A 1 160 ? -17.858 -0.936 -12.731 1.00 62.28 160 SER A C 1
ATOM 1251 O O . SER A 1 160 ? -18.954 -1.031 -13.274 1.00 62.28 160 SER A O 1
ATOM 1253 N N . GLU A 1 161 ? -17.674 -0.196 -11.633 1.00 60.31 161 GLU A N 1
ATOM 1254 C CA . GLU A 1 161 ? -18.762 0.457 -10.881 1.00 60.31 161 GLU A CA 1
ATOM 1255 C C . GLU A 1 161 ? -19.147 1.842 -11.447 1.00 60.31 161 GLU A C 1
ATOM 1257 O O . GLU A 1 161 ? -20.317 2.221 -11.462 1.00 60.31 161 GLU A O 1
ATOM 1262 N N . GLU A 1 162 ? -18.183 2.607 -11.974 1.00 53.22 162 GLU A N 1
ATOM 1263 C CA . GLU A 1 162 ? -18.373 3.999 -12.430 1.00 53.22 162 GLU A CA 1
ATOM 1264 C C . GLU A 1 162 ? -19.018 4.158 -13.821 1.00 53.22 162 GLU A C 1
ATOM 1266 O O . GLU A 1 162 ? -19.196 5.284 -14.296 1.00 53.22 162 GLU A O 1
ATOM 1271 N N . SER A 1 163 ? -19.407 3.074 -14.496 1.00 49.62 163 SER A N 1
ATOM 1272 C CA . SER A 1 163 ? -20.148 3.167 -15.766 1.00 49.62 163 SER A CA 1
ATOM 1273 C C . SER A 1 163 ? -21.573 3.747 -15.614 1.00 49.62 163 SER A C 1
ATOM 1275 O O . SER A 1 163 ? -22.259 3.934 -16.617 1.00 49.62 163 SER A O 1
ATOM 1277 N N . ALA A 1 164 ? -21.984 4.132 -14.394 1.00 46.97 164 ALA A N 1
ATOM 1278 C CA . ALA A 1 164 ? -23.312 4.665 -14.083 1.00 46.97 164 ALA A CA 1
ATOM 1279 C C . ALA A 1 164 ? -23.399 6.144 -13.626 1.00 46.97 164 ALA A C 1
ATOM 1281 O O . ALA A 1 164 ? -24.512 6.662 -13.594 1.00 46.97 164 ALA A O 1
ATOM 1282 N N . GLN A 1 165 ? -22.320 6.879 -13.302 1.00 38.59 165 GLN A N 1
ATOM 1283 C CA . GLN A 1 165 ? -22.456 8.293 -12.874 1.00 38.59 165 GLN A CA 1
ATOM 1284 C C . GLN A 1 165 ? -21.210 9.155 -13.135 1.00 38.59 165 GLN A C 1
ATOM 1286 O O . GLN A 1 165 ? -20.105 8.874 -12.678 1.00 38.59 165 GLN A O 1
ATOM 1291 N N . GLY A 1 166 ? -21.398 10.245 -13.888 1.00 42.38 166 GLY A N 1
ATOM 1292 C CA . GLY A 1 166 ? -20.339 11.171 -14.288 1.00 42.38 166 GLY A CA 1
ATOM 1293 C C . GLY A 1 166 ? -19.923 12.158 -13.191 1.00 42.38 166 GLY A C 1
ATOM 1294 O O . GLY A 1 166 ? -20.757 12.855 -12.620 1.00 42.38 166 GLY A O 1
ATOM 1295 N N . GLY A 1 167 ? -18.611 12.296 -12.962 1.00 35.53 167 GLY A N 1
ATOM 1296 C CA . GLY A 1 167 ? -18.060 13.378 -12.141 1.00 35.53 167 GLY A CA 1
ATOM 1297 C C . GLY A 1 167 ? -16.551 13.300 -11.856 1.00 35.53 167 GLY A C 1
ATOM 1298 O O . GLY A 1 167 ? -16.074 12.343 -11.269 1.00 35.53 167 GLY A O 1
ATOM 1299 N N . LYS A 1 168 ? -15.843 14.398 -12.182 1.00 33.44 168 LYS A N 1
ATOM 1300 C CA . LYS A 1 168 ? -14.436 14.789 -11.887 1.00 33.44 168 LYS A CA 1
ATOM 1301 C C . LYS A 1 168 ? -13.305 14.140 -12.720 1.00 33.44 168 LYS A C 1
ATOM 1303 O O . LYS A 1 168 ? -13.221 12.939 -12.936 1.00 33.44 168 LYS A O 1
ATOM 1308 N N . LYS A 1 169 ? -12.409 15.010 -13.222 1.00 34.22 169 LYS A N 1
ATOM 1309 C CA . LYS A 1 169 ? -11.318 14.728 -14.180 1.00 34.22 169 LYS A CA 1
ATOM 1310 C C . LYS A 1 169 ? -10.416 13.571 -13.716 1.00 34.22 169 LYS A C 1
ATOM 1312 O O . LYS A 1 169 ? -9.578 13.746 -12.833 1.00 34.22 169 LYS A O 1
ATOM 1317 N N . LYS A 1 170 ? -10.553 12.419 -14.381 1.00 40.19 170 LYS A N 1
ATOM 1318 C CA . LYS A 1 170 ? -9.720 11.217 -14.227 1.00 40.19 170 LYS A CA 1
ATOM 1319 C C . LYS A 1 170 ? -8.237 11.555 -14.420 1.00 40.19 170 LYS A C 1
ATOM 1321 O O . LYS A 1 170 ? -7.828 12.002 -15.494 1.00 40.19 170 LYS A O 1
ATOM 1326 N N . ARG A 1 171 ? -7.402 11.300 -13.409 1.00 44.28 171 ARG A N 1
ATOM 1327 C CA . ARG A 1 171 ? -5.951 11.183 -13.624 1.00 44.28 171 ARG A CA 1
ATOM 1328 C C . ARG A 1 171 ? -5.755 9.909 -14.443 1.00 44.28 171 ARG A C 1
ATOM 1330 O O . ARG A 1 171 ? -6.067 8.823 -13.967 1.00 44.28 171 ARG A O 1
ATOM 1337 N N . ARG A 1 172 ? -5.320 10.048 -15.698 1.00 37.75 172 ARG A N 1
ATOM 1338 C CA . ARG A 1 172 ? -5.034 8.909 -16.583 1.00 37.75 172 ARG A CA 1
ATOM 1339 C C . ARG A 1 172 ? -4.016 8.005 -15.879 1.00 37.75 172 ARG A C 1
ATOM 1341 O O . ARG A 1 172 ? -2.889 8.444 -15.662 1.00 37.75 172 ARG A O 1
ATOM 1348 N N . GLY A 1 173 ? -4.426 6.796 -15.498 1.00 41.50 173 GLY A N 1
ATOM 1349 C CA . GLY A 1 173 ? -3.499 5.734 -15.109 1.00 41.50 173 GLY A CA 1
ATOM 1350 C C . GLY A 1 173 ? -3.769 4.976 -13.813 1.00 41.50 173 GLY A C 1
ATOM 1351 O O . GLY A 1 173 ? -3.013 4.060 -13.567 1.00 41.50 173 GLY A O 1
ATOM 1352 N N . GLY A 1 174 ? -4.761 5.296 -12.971 1.00 48.69 174 GLY A N 1
ATOM 1353 C CA . GLY A 1 174 ? -5.071 4.443 -11.797 1.00 48.69 174 GLY A CA 1
ATOM 1354 C C . GLY A 1 174 ? -3.941 4.266 -10.758 1.00 48.69 174 GLY A C 1
ATOM 1355 O O . GLY A 1 174 ? -4.105 3.554 -9.776 1.00 48.69 174 GLY A O 1
ATOM 1356 N N . VAL A 1 175 ? -2.801 4.930 -10.950 1.00 50.84 175 VAL A N 1
ATOM 1357 C CA . VAL A 1 175 ? -1.609 4.847 -10.106 1.00 50.84 175 VAL A CA 1
ATOM 1358 C C . VAL A 1 175 ? -1.725 5.902 -9.004 1.00 50.84 175 VAL A C 1
ATOM 1360 O O . VAL A 1 175 ? -2.006 7.073 -9.291 1.00 50.84 175 VAL A O 1
ATOM 1363 N N . LEU A 1 176 ? -1.498 5.487 -7.748 1.00 63.84 176 LEU A N 1
ATOM 1364 C CA . LEU A 1 176 ? -1.195 6.377 -6.616 1.00 63.84 176 LEU A CA 1
ATOM 1365 C C . LEU A 1 176 ? -0.311 7.532 -7.096 1.00 63.84 176 LEU A C 1
ATOM 1367 O O . LEU A 1 176 ? 0.611 7.330 -7.890 1.00 63.84 176 LEU A O 1
ATOM 1371 N N . GLY A 1 177 ? -0.558 8.757 -6.632 1.00 74.88 177 GLY A N 1
ATOM 1372 C CA . GLY A 1 177 ? 0.303 9.869 -7.026 1.00 74.88 177 GLY A CA 1
ATOM 1373 C C . GLY A 1 177 ? 1.762 9.524 -6.711 1.00 74.88 177 GLY A C 1
ATOM 1374 O O . GLY A 1 177 ? 2.058 9.072 -5.615 1.00 74.88 177 GLY A O 1
ATOM 1375 N N . PHE A 1 178 ? 2.695 9.745 -7.637 1.00 79.00 178 PHE A N 1
ATOM 1376 C CA . PHE A 1 178 ? 4.114 9.416 -7.424 1.00 79.00 178 PHE A CA 1
ATOM 1377 C C . PHE A 1 178 ? 4.674 9.930 -6.077 1.00 79.00 178 PHE A C 1
ATOM 1379 O O . PHE A 1 178 ? 5.453 9.246 -5.421 1.00 79.00 178 PHE A O 1
ATOM 1386 N N . LYS A 1 179 ? 4.226 11.116 -5.637 1.00 85.12 179 LYS A N 1
ATOM 1387 C CA . LYS A 1 179 ? 4.562 11.686 -4.321 1.00 85.12 179 LYS A CA 1
ATOM 1388 C C . LYS A 1 179 ? 4.022 10.855 -3.154 1.00 85.12 179 LYS A C 1
ATOM 1390 O O . LYS A 1 179 ? 4.716 10.681 -2.165 1.00 85.12 179 LYS A O 1
ATOM 1395 N N . GLU A 1 180 ? 2.801 10.356 -3.282 1.00 86.69 180 GLU A N 1
ATOM 1396 C CA . GLU A 1 180 ? 2.146 9.525 -2.275 1.00 86.69 180 GLU A CA 1
ATOM 1397 C C . GLU A 1 180 ? 2.861 8.182 -2.131 1.00 86.69 180 GLU A C 1
ATOM 1399 O O . GLU A 1 180 ? 3.169 7.766 -1.020 1.00 86.69 180 GLU A O 1
ATOM 1404 N N . LEU A 1 181 ? 3.220 7.553 -3.252 1.00 86.56 181 LEU A N 1
ATOM 1405 C CA . LEU A 1 181 ? 3.994 6.315 -3.244 1.00 86.56 181 LEU A CA 1
ATOM 1406 C C . LEU A 1 181 ? 5.367 6.503 -2.577 1.00 86.56 181 LEU A C 1
ATOM 1408 O O . LEU A 1 181 ? 5.762 5.696 -1.740 1.00 86.56 181 LEU A O 1
ATOM 1412 N N . ALA A 1 182 ? 6.059 7.604 -2.883 1.00 88.19 182 ALA A N 1
ATOM 1413 C CA . ALA A 1 182 ? 7.320 7.942 -2.227 1.00 88.19 182 ALA A CA 1
ATOM 1414 C C . ALA A 1 182 ? 7.150 8.151 -0.710 1.00 88.19 182 ALA A C 1
ATOM 1416 O O . ALA A 1 182 ? 7.941 7.624 0.074 1.00 88.19 182 ALA A O 1
ATOM 1417 N N . SER A 1 183 ? 6.088 8.853 -0.290 1.00 87.00 183 SER A N 1
ATOM 1418 C CA . SER A 1 183 ? 5.739 9.021 1.127 1.00 87.00 183 SER A CA 1
ATOM 1419 C C . SER A 1 183 ? 5.461 7.690 1.823 1.00 87.00 183 SER A C 1
ATOM 1421 O O . SER A 1 183 ? 5.932 7.496 2.942 1.00 87.00 183 SER A O 1
ATOM 1423 N N . LYS A 1 184 ? 4.765 6.753 1.167 1.00 86.94 184 LYS A N 1
ATOM 1424 C CA . LYS A 1 184 ? 4.499 5.409 1.707 1.00 86.94 184 LYS A CA 1
ATOM 1425 C C . LYS A 1 184 ? 5.777 4.597 1.906 1.00 86.94 184 LYS A C 1
ATOM 1427 O O . LYS A 1 184 ? 5.873 3.862 2.879 1.00 86.94 184 LYS A O 1
ATOM 1432 N N . SER A 1 185 ? 6.793 4.804 1.070 1.00 84.75 185 SER A N 1
ATOM 1433 C CA . SER A 1 185 ? 8.141 4.248 1.265 1.00 84.75 185 SER A CA 1
ATOM 1434 C C . SER A 1 185 ? 9.041 5.101 2.175 1.00 84.75 185 SER A C 1
ATOM 1436 O O . SER A 1 185 ? 10.219 4.788 2.312 1.00 84.75 185 SER A O 1
ATOM 1438 N N . LYS A 1 186 ? 8.533 6.179 2.792 1.00 86.62 186 LYS A N 1
ATOM 1439 C CA . LYS A 1 186 ? 9.293 7.118 3.646 1.00 86.62 186 LYS A CA 1
ATOM 1440 C C . LYS A 1 186 ? 10.541 7.708 2.970 1.00 86.62 186 LYS A C 1
ATOM 1442 O O . LYS A 1 186 ? 11.534 8.008 3.628 1.00 86.62 186 LYS A O 1
ATOM 1447 N N . LEU A 1 187 ? 10.484 7.904 1.652 1.00 88.44 187 LEU A N 1
ATOM 1448 C CA . LEU A 1 187 ? 11.560 8.491 0.855 1.00 88.44 187 LEU A CA 1
ATOM 1449 C C . LEU A 1 187 ? 11.116 9.814 0.232 1.00 88.44 187 LEU A C 1
ATOM 1451 O O . LEU A 1 187 ? 9.942 10.024 -0.077 1.00 88.44 187 LEU A O 1
ATOM 1455 N N . SER A 1 188 ? 12.075 10.709 -0.018 1.00 90.94 188 SER A N 1
ATOM 1456 C CA . SER A 1 188 ? 11.798 11.874 -0.858 1.00 90.94 188 SER A CA 1
ATOM 1457 C C . SER A 1 188 ? 11.442 11.409 -2.279 1.00 90.94 188 SER A C 1
ATOM 1459 O O . SER A 1 188 ? 11.986 10.400 -2.738 1.00 90.94 188 SER A O 1
ATOM 1461 N N . PRO A 1 189 ? 10.577 12.128 -3.020 1.00 91.50 189 PRO A N 1
ATOM 1462 C CA . PRO A 1 189 ? 10.147 11.686 -4.346 1.00 91.50 189 PRO A CA 1
ATOM 1463 C C . PRO A 1 189 ? 11.319 11.397 -5.292 1.00 91.50 189 PRO A C 1
ATOM 1465 O O . PRO A 1 189 ? 11.355 10.368 -5.961 1.00 91.50 189 PRO A O 1
ATOM 1468 N N . TRP A 1 190 ? 12.329 12.266 -5.309 1.00 91.38 190 TRP A N 1
ATOM 1469 C CA . TRP A 1 190 ? 13.481 12.090 -6.189 1.00 91.38 190 TRP A CA 1
ATOM 1470 C C . TRP A 1 190 ? 14.374 10.906 -5.786 1.00 91.38 190 TRP A C 1
ATOM 1472 O O . TRP A 1 190 ? 14.794 10.141 -6.657 1.00 91.38 190 TRP A O 1
ATOM 1482 N N . HIS A 1 191 ? 14.614 10.706 -4.482 1.00 90.56 191 HIS A N 1
ATOM 1483 C CA . HIS A 1 191 ? 15.368 9.545 -3.995 1.00 90.56 191 HIS A CA 1
ATOM 1484 C C . HIS A 1 191 ? 14.619 8.245 -4.281 1.00 90.56 191 HIS A C 1
ATOM 1486 O O . HIS A 1 191 ? 15.207 7.308 -4.812 1.00 90.56 191 HIS A O 1
ATOM 1492 N N . PHE A 1 192 ? 13.306 8.225 -4.037 1.00 92.00 192 PHE A N 1
ATOM 1493 C CA . PHE A 1 192 ? 12.435 7.100 -4.362 1.00 92.00 192 PHE A CA 1
ATOM 1494 C C . PHE A 1 192 ? 12.549 6.699 -5.836 1.00 92.00 192 PHE A C 1
ATOM 1496 O O . PHE A 1 192 ? 12.814 5.541 -6.136 1.00 92.00 192 PHE A O 1
ATOM 1503 N N . HIS A 1 193 ? 12.430 7.651 -6.765 1.00 91.44 193 HIS A N 1
ATOM 1504 C CA . HIS A 1 193 ? 12.544 7.354 -8.195 1.00 91.44 193 HIS A CA 1
ATOM 1505 C C . HIS A 1 193 ? 13.897 6.751 -8.570 1.00 91.44 193 HIS A C 1
ATOM 1507 O O . HIS A 1 193 ? 13.957 5.789 -9.336 1.00 91.44 193 HIS A O 1
ATOM 1513 N N . ARG A 1 194 ? 14.986 7.322 -8.044 1.00 91.81 194 ARG A N 1
ATOM 1514 C CA . ARG A 1 194 ? 16.340 6.832 -8.307 1.00 91.81 194 ARG A CA 1
ATOM 1515 C C . ARG A 1 194 ? 16.519 5.413 -7.781 1.00 91.81 194 ARG A C 1
ATOM 1517 O O . ARG A 1 194 ? 16.981 4.560 -8.530 1.00 91.81 194 ARG A O 1
ATOM 1524 N N . VAL A 1 195 ? 16.154 5.174 -6.523 1.00 89.75 195 VAL A N 1
ATOM 1525 C CA . VAL A 1 195 ? 16.282 3.861 -5.882 1.00 89.75 195 VAL A CA 1
ATOM 1526 C C . VAL A 1 195 ? 15.418 2.833 -6.605 1.00 89.75 195 VAL A C 1
ATOM 1528 O O . VAL A 1 195 ? 15.924 1.785 -6.990 1.00 89.75 195 VAL A O 1
ATOM 1531 N N . PHE A 1 196 ? 14.157 3.159 -6.893 1.00 91.25 196 PHE A N 1
ATOM 1532 C CA . PHE A 1 196 ? 13.246 2.259 -7.595 1.00 91.25 196 PHE A CA 1
ATOM 1533 C C . PHE A 1 196 ? 13.784 1.868 -8.974 1.00 91.25 196 PHE A C 1
ATOM 1535 O O . PHE A 1 196 ? 13.824 0.685 -9.302 1.00 91.25 196 PHE A O 1
ATOM 1542 N N . LYS A 1 197 ? 14.277 2.836 -9.759 1.00 89.19 197 LYS A N 1
ATOM 1543 C CA . LYS A 1 197 ? 14.886 2.557 -11.067 1.00 89.19 197 LYS A CA 1
ATOM 1544 C C . LYS A 1 197 ? 16.188 1.768 -10.952 1.00 89.19 197 LYS A C 1
ATOM 1546 O O . LYS A 1 197 ? 16.435 0.900 -11.778 1.00 89.19 197 LYS A O 1
ATOM 1551 N N . SER A 1 198 ? 17.004 2.051 -9.939 1.00 87.25 198 SER A N 1
ATOM 1552 C CA . SER A 1 198 ? 18.250 1.321 -9.693 1.00 87.25 198 SER A CA 1
ATOM 1553 C C . SER A 1 198 ? 18.006 -0.144 -9.336 1.00 87.25 198 SER A C 1
ATOM 1555 O O . SER A 1 198 ? 18.810 -0.989 -9.708 1.00 87.25 198 SER A O 1
ATOM 1557 N N . VAL A 1 199 ? 16.931 -0.434 -8.600 1.00 85.06 199 VAL A N 1
ATOM 1558 C CA . VAL A 1 199 ? 16.619 -1.782 -8.108 1.00 85.06 199 VAL A CA 1
ATOM 1559 C C . VAL A 1 199 ? 15.812 -2.585 -9.133 1.00 85.06 199 VAL A C 1
ATOM 1561 O O . VAL A 1 199 ? 16.129 -3.742 -9.386 1.00 85.06 199 VAL A O 1
ATOM 1564 N N . THR A 1 200 ? 14.789 -1.982 -9.748 1.00 87.81 200 THR A N 1
ATOM 1565 C CA . THR A 1 200 ? 13.860 -2.684 -10.660 1.00 87.81 200 THR A CA 1
ATOM 1566 C C . THR A 1 200 ? 14.222 -2.561 -12.141 1.00 87.81 200 THR A C 1
ATOM 1568 O O . THR A 1 200 ? 13.645 -3.253 -12.972 1.00 87.81 200 THR A O 1
ATOM 1571 N N . GLY A 1 201 ? 15.102 -1.624 -12.509 1.00 89.06 201 GLY A N 1
ATOM 1572 C CA . GLY A 1 201 ? 15.357 -1.251 -13.906 1.00 89.06 201 GLY A CA 1
ATOM 1573 C C . GLY A 1 201 ? 14.253 -0.400 -14.553 1.00 89.06 201 GLY A C 1
ATOM 1574 O O . GLY A 1 201 ? 14.472 0.179 -15.619 1.00 89.06 201 GLY A O 1
ATOM 1575 N N . LEU A 1 202 ? 13.091 -0.245 -13.909 1.00 90.56 202 LEU A N 1
ATOM 1576 C CA . LEU A 1 202 ? 11.945 0.503 -14.425 1.00 90.56 202 LEU A CA 1
ATOM 1577 C C . LEU A 1 202 ? 11.663 1.776 -13.628 1.00 90.56 202 LEU A C 1
ATOM 1579 O O . LEU A 1 202 ? 12.049 1.936 -12.476 1.00 90.56 202 LEU A O 1
ATOM 1583 N N . THR A 1 203 ? 10.931 2.706 -14.241 1.00 92.69 203 THR A N 1
ATOM 1584 C CA . THR A 1 203 ? 10.321 3.795 -13.467 1.00 92.69 203 THR A CA 1
ATOM 1585 C C . THR A 1 203 ? 9.095 3.268 -12.709 1.00 92.69 203 THR A C 1
ATOM 1587 O O . THR A 1 203 ? 8.409 2.387 -13.236 1.00 92.69 203 THR A O 1
ATOM 1590 N N . PRO A 1 204 ? 8.738 3.837 -11.538 1.00 93.06 204 PRO A N 1
ATOM 1591 C CA . PRO A 1 204 ? 7.521 3.450 -10.813 1.00 93.06 204 PRO A CA 1
ATOM 1592 C C . PRO A 1 204 ? 6.256 3.503 -11.681 1.00 93.06 204 PRO A C 1
ATOM 1594 O O . PRO A 1 204 ? 5.374 2.660 -11.561 1.00 93.06 204 PRO A O 1
ATOM 1597 N N . LYS A 1 205 ? 6.188 4.476 -12.601 1.00 92.25 205 LYS A N 1
ATOM 1598 C CA . LYS A 1 205 ? 5.086 4.598 -13.559 1.00 92.25 205 LYS A CA 1
ATOM 1599 C C . LYS A 1 205 ? 5.048 3.414 -14.526 1.00 92.25 205 LYS A C 1
ATOM 1601 O O . LYS A 1 205 ? 4.007 2.791 -14.660 1.00 92.25 205 LYS A O 1
ATOM 1606 N N . SER A 1 206 ? 6.173 3.100 -15.171 1.00 93.75 206 SER A N 1
ATOM 1607 C CA . SER A 1 206 ? 6.258 1.979 -16.116 1.00 93.75 206 SER A CA 1
ATOM 1608 C C . SER A 1 206 ? 5.936 0.643 -15.448 1.00 93.75 206 SER A C 1
ATOM 1610 O O . SER A 1 206 ? 5.283 -0.191 -16.063 1.00 93.75 206 SER A O 1
ATOM 1612 N N . TYR A 1 207 ? 6.358 0.459 -14.193 1.00 94.88 207 TYR A N 1
ATOM 1613 C CA . TYR A 1 207 ? 5.991 -0.709 -13.394 1.00 94.88 207 TYR A CA 1
ATOM 1614 C C . TYR A 1 207 ? 4.472 -0.757 -13.156 1.00 94.88 207 TYR A C 1
ATOM 1616 O O . TYR A 1 207 ? 3.838 -1.775 -13.413 1.00 94.88 207 TYR A O 1
ATOM 1624 N N . GLY A 1 208 ? 3.859 0.368 -12.769 1.00 94.31 208 GLY A N 1
ATOM 1625 C CA . GLY A 1 208 ? 2.404 0.466 -12.597 1.00 94.31 208 GLY A CA 1
ATOM 1626 C C . GLY A 1 208 ? 1.598 0.227 -13.870 1.00 94.31 208 GLY A C 1
ATOM 1627 O O . GLY A 1 208 ? 0.579 -0.455 -13.816 1.00 94.31 208 GLY A O 1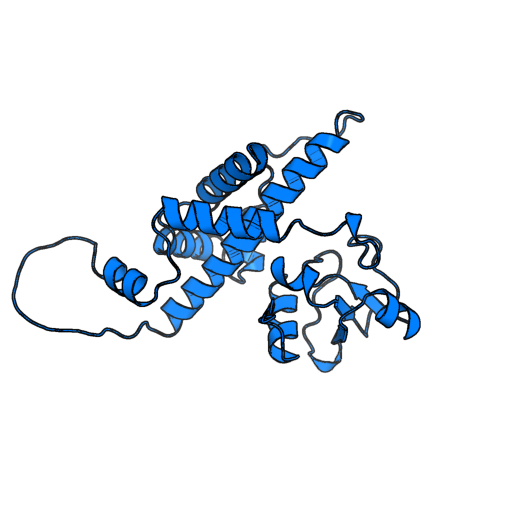
ATOM 1628 N N . ASP A 1 209 ? 2.077 0.707 -15.020 1.00 93.50 209 ASP A N 1
ATOM 1629 C CA . ASP A 1 209 ? 1.454 0.433 -16.319 1.00 93.50 209 ASP A CA 1
ATOM 1630 C C . ASP A 1 209 ? 1.474 -1.075 -16.644 1.00 93.50 209 ASP A C 1
ATOM 1632 O O . ASP A 1 209 ? 0.535 -1.583 -17.257 1.00 93.50 209 ASP A O 1
ATOM 1636 N N . GLN A 1 210 ? 2.517 -1.806 -16.227 1.00 95.19 210 GLN A N 1
ATOM 1637 C CA . GLN A 1 210 ? 2.570 -3.266 -16.359 1.00 95.19 210 GLN A CA 1
ATOM 1638 C C . GLN A 1 210 ? 1.630 -3.967 -15.375 1.00 95.19 210 GLN A C 1
ATOM 1640 O O . GLN A 1 210 ? 0.905 -4.861 -15.801 1.00 95.19 210 GLN A O 1
ATOM 1645 N N . CYS A 1 211 ? 1.574 -3.530 -14.108 1.00 95.12 211 CYS A N 1
ATOM 1646 C CA . CYS A 1 211 ? 0.616 -4.061 -13.128 1.00 95.12 211 CYS A CA 1
ATOM 1647 C C . CYS A 1 211 ? -0.815 -3.927 -13.633 1.00 95.12 211 CYS A C 1
ATOM 1649 O O . CYS A 1 211 ? -1.576 -4.885 -13.606 1.00 95.12 211 CYS A O 1
ATOM 1651 N N . TRP A 1 212 ? -1.166 -2.744 -14.132 1.00 94.06 212 TRP A N 1
ATOM 1652 C CA . TRP A 1 212 ? -2.506 -2.482 -14.632 1.00 94.06 212 TRP A CA 1
ATOM 1653 C C . TRP A 1 212 ? -2.861 -3.364 -15.831 1.00 94.06 212 TRP A C 1
ATOM 1655 O O . TRP A 1 212 ? -3.957 -3.910 -15.871 1.00 94.06 212 TRP A O 1
ATOM 1665 N N . LYS A 1 213 ? -1.940 -3.538 -16.790 1.00 94.25 213 LYS A N 1
ATOM 1666 C CA . LYS A 1 213 ? -2.158 -4.435 -17.936 1.00 94.25 213 LYS A CA 1
ATOM 1667 C C . LYS A 1 213 ? -2.355 -5.878 -17.484 1.00 94.25 213 LYS A C 1
ATOM 1669 O O . LYS A 1 213 ? -3.336 -6.490 -17.870 1.00 94.25 213 LYS A O 1
ATOM 1674 N N . PHE A 1 214 ? -1.465 -6.374 -16.626 1.00 94.88 214 PHE A N 1
ATOM 1675 C CA . PHE A 1 214 ? -1.534 -7.743 -16.124 1.00 94.88 214 PHE A CA 1
ATOM 1676 C C . PHE A 1 214 ? -2.869 -8.024 -15.428 1.00 94.88 214 PHE A C 1
ATOM 1678 O O . PHE A 1 214 ? -3.531 -8.999 -15.760 1.00 94.88 214 PHE A O 1
ATOM 1685 N N . ILE A 1 215 ? -3.277 -7.144 -14.507 1.00 94.00 215 ILE A N 1
ATOM 1686 C CA . ILE A 1 215 ? -4.523 -7.294 -13.744 1.00 94.00 215 ILE A CA 1
ATOM 1687 C C . ILE A 1 215 ? -5.748 -7.134 -14.642 1.00 94.00 215 ILE A C 1
ATOM 1689 O O . ILE A 1 215 ? -6.778 -7.714 -14.365 1.00 94.00 215 ILE A O 1
ATOM 1693 N N . LYS A 1 216 ? -5.683 -6.338 -15.712 1.00 92.25 216 LYS A N 1
ATOM 1694 C CA . LYS A 1 216 ? -6.817 -6.211 -16.633 1.00 92.25 216 LYS A CA 1
ATOM 1695 C C . LYS A 1 216 ? -7.067 -7.493 -17.434 1.00 92.25 216 LYS A C 1
ATOM 1697 O O . LYS A 1 216 ? -8.203 -7.743 -17.829 1.00 92.25 216 LYS A O 1
ATOM 1702 N N . ASP A 1 217 ? -6.008 -8.245 -17.709 1.00 90.44 217 ASP A N 1
ATOM 1703 C CA . ASP A 1 217 ? -6.065 -9.459 -18.520 1.00 90.44 217 ASP A CA 1
ATOM 1704 C C . ASP A 1 217 ? -6.406 -10.719 -17.687 1.00 90.44 217 ASP A C 1
ATOM 1706 O O . ASP A 1 217 ? -6.544 -11.795 -18.271 1.00 90.44 217 ASP A O 1
ATOM 1710 N N . HIS A 1 218 ? -6.547 -10.595 -16.357 1.00 87.75 218 HIS A N 1
ATOM 1711 C CA . HIS A 1 218 ? -6.834 -11.679 -15.400 1.00 87.75 218 HIS A CA 1
ATOM 1712 C C . HIS A 1 218 ? -8.033 -11.344 -14.509 1.00 87.75 218 HIS A C 1
ATOM 1714 O O . HIS A 1 218 ? -8.761 -12.294 -14.149 1.00 87.75 218 HIS A O 1
#

Organism: Wickerhamomyces anomalus (strain ATCC 58044 / CBS 1984 / NCYC 433 / NRRL Y-366-8) (NCBI:txid683960)

pLDDT: mean 79.06, std 20.98, range [25.86, 97.5]